Protein AF-A0A3D2CBX3-F1 (afdb_monomer_lite)

Secondary structure (DSSP, 8-state):
-----------S----------SSEEEEEEHHHHHHHHHHHHHTTTT-EEEETTTTT--HHHHTTTSTT--SEEEEEEESS--EEE---SSSSEEEEEEEEEEEEEESS--TT-EEEEEEEEEEEEEEEEE-TTSSEEEEEEEEEEEEEEEEESPTTSHHHHHHHHHHHHHHHHHHHHHHHHS--EEPPP-SSEEEEEEEEEEESGGG-EEEEEEEEEE-

pLDDT: mean 79.78, std 10.81, range [39.44, 91.69]

Foldseek 3Di:
DDDDPLPFDDPDDDDDWDDPPDDFDKDKDFQSNVRSVQVVCLSVVLFWDKDWCVNLVHDVVVCCVLVPPQPTKIKTKRQPDRWGWAQPPDDARIKIKRFFIWIFIFRPDPDPPRTQWIKTKIKIWGWHWDADQQQFWIQIDTDDMDMDIDTPPPPPPDPSVVSVVVVCVVCVVSVVVVVSVSPDTGTDDDDPQKGFHPWDWHQTDDRSRIIMTGGHIDGD

Structure (mmCIF, N/CA/C/O backbone):
data_AF-A0A3D2CBX3-F1
#
_entry.id   AF-A0A3D2CBX3-F1
#
loop_
_atom_site.group_PDB
_atom_site.id
_atom_site.type_symbol
_atom_site.label_atom_id
_atom_site.label_alt_id
_atom_site.label_comp_id
_atom_site.label_asym_id
_atom_site.label_entity_id
_atom_site.label_seq_id
_atom_site.pdbx_PDB_ins_code
_atom_site.Cartn_x
_atom_site.Cartn_y
_atom_site.Cartn_z
_atom_site.occupancy
_atom_site.B_iso_or_equiv
_atom_site.auth_seq_id
_atom_site.auth_comp_id
_atom_site.auth_asym_id
_atom_site.auth_atom_id
_atom_site.pdbx_PDB_model_num
ATOM 1 N N . VAL A 1 1 ? 0.674 -17.255 6.304 1.00 47.59 1 VAL A N 1
ATOM 2 C CA . VAL A 1 1 ? 0.710 -17.618 4.867 1.00 47.59 1 VAL A CA 1
ATOM 3 C C . VAL A 1 1 ? -0.723 -17.724 4.390 1.00 47.59 1 VAL A C 1
ATOM 5 O O . VAL A 1 1 ? -1.384 -18.716 4.692 1.00 47.59 1 VAL A O 1
ATOM 8 N N . LYS A 1 2 ? -1.222 -16.663 3.753 1.00 54.78 2 LYS A N 1
ATOM 9 C CA . LYS A 1 2 ? -2.567 -16.636 3.164 1.00 54.78 2 LYS A CA 1
ATOM 10 C C . LYS A 1 2 ? -2.551 -17.525 1.907 1.00 54.78 2 LYS A C 1
ATOM 12 O O . LYS A 1 2 ? -1.546 -17.562 1.200 1.00 54.78 2 LYS A O 1
ATOM 17 N N . ALA A 1 3 ? -3.587 -18.338 1.694 1.00 41.12 3 ALA A N 1
ATOM 18 C CA . ALA A 1 3 ? -3.633 -19.302 0.591 1.00 41.12 3 ALA A CA 1
ATOM 19 C C . ALA A 1 3 ? -4.408 -18.712 -0.595 1.00 41.12 3 ALA A C 1
ATOM 21 O O . ALA A 1 3 ? -5.607 -18.480 -0.473 1.00 41.12 3 ALA A O 1
ATOM 22 N N . ASP A 1 4 ? -3.733 -18.515 -1.729 1.00 51.31 4 ASP A N 1
ATOM 23 C CA . ASP A 1 4 ? -4.330 -18.063 -2.991 1.00 51.31 4 ASP A CA 1
ATOM 24 C C . ASP A 1 4 ? -3.819 -18.906 -4.178 1.00 51.31 4 ASP A C 1
ATOM 26 O O . ASP A 1 4 ? -2.745 -19.512 -4.114 1.00 51.31 4 ASP A O 1
ATOM 30 N N . ALA A 1 5 ? -4.606 -18.985 -5.255 1.00 45.81 5 ALA A N 1
ATOM 31 C CA . ALA A 1 5 ? -4.293 -19.776 -6.447 1.00 45.81 5 ALA A CA 1
ATOM 32 C C . ALA A 1 5 ? -3.192 -19.161 -7.339 1.00 45.81 5 ALA A C 1
ATOM 34 O O . ALA A 1 5 ? -2.771 -19.809 -8.300 1.00 45.81 5 ALA A O 1
ATOM 35 N N . GLY A 1 6 ? -2.713 -17.947 -7.035 1.00 39.44 6 GLY A N 1
ATOM 36 C CA . GLY A 1 6 ? -1.566 -17.323 -7.696 1.00 39.44 6 GLY A CA 1
ATOM 37 C C . GLY A 1 6 ? -1.857 -16.835 -9.114 1.00 39.44 6 GLY A C 1
ATOM 38 O O . GLY A 1 6 ? -0.939 -16.726 -9.923 1.00 39.44 6 GLY A O 1
ATOM 39 N N . LEU A 1 7 ? -3.127 -16.593 -9.450 1.00 46.38 7 LEU A N 1
ATOM 40 C CA . LEU A 1 7 ? -3.528 -16.270 -10.822 1.00 46.38 7 LEU A CA 1
ATOM 41 C C . LEU A 1 7 ? -3.373 -14.788 -11.187 1.00 46.38 7 LEU A C 1
ATOM 43 O O . LEU A 1 7 ? -3.459 -14.468 -12.369 1.00 46.38 7 LEU A O 1
ATOM 47 N N . GLY A 1 8 ? -3.078 -13.913 -10.220 1.00 50.72 8 GLY A N 1
ATOM 48 C CA . GLY A 1 8 ? -2.962 -12.471 -10.449 1.00 50.72 8 GLY A CA 1
ATOM 49 C C . GLY A 1 8 ? -4.276 -11.828 -10.920 1.00 50.72 8 GLY A C 1
ATOM 50 O O . GLY A 1 8 ? -5.218 -12.497 -11.346 1.00 50.72 8 GLY A O 1
ATOM 51 N N . SER A 1 9 ? -4.355 -10.503 -10.828 1.00 53.69 9 SER A N 1
ATOM 52 C CA . SER A 1 9 ? -5.446 -9.738 -11.436 1.00 53.69 9 SER A CA 1
ATOM 53 C C . SER A 1 9 ? -5.149 -9.572 -12.927 1.00 53.69 9 SER A C 1
ATOM 55 O O . SER A 1 9 ? -4.166 -8.927 -13.276 1.00 53.69 9 SER A O 1
ATOM 57 N N . LEU A 1 10 ? -5.954 -10.182 -13.805 1.00 55.28 10 LEU A N 1
ATOM 58 C CA . LEU A 1 10 ? -5.856 -9.957 -15.250 1.00 55.28 10 LEU A CA 1
ATOM 59 C C . LEU A 1 10 ? -6.490 -8.606 -15.582 1.00 55.28 10 LEU A C 1
ATOM 61 O O . LEU A 1 10 ? -7.714 -8.477 -15.529 1.00 55.28 10 LEU A O 1
ATOM 65 N N . TYR A 1 11 ? -5.676 -7.622 -15.964 1.00 53.88 11 TYR A N 1
ATOM 66 C CA . TYR A 1 11 ? -6.189 -6.282 -16.249 1.00 53.88 11 TYR A CA 1
ATOM 67 C C . TYR A 1 11 ? -7.015 -6.217 -17.555 1.00 53.88 11 TYR A C 1
ATOM 69 O O . TYR A 1 11 ? -8.068 -5.578 -17.554 1.00 53.88 11 TYR A O 1
ATOM 77 N N . ARG A 1 12 ? -6.625 -6.887 -18.667 1.00 60.00 12 ARG A N 1
ATOM 78 C CA . ARG A 1 12 ? -7.447 -6.967 -19.911 1.00 60.00 12 ARG A CA 1
ATOM 79 C C . ARG A 1 12 ? -6.842 -7.790 -21.070 1.00 60.00 12 ARG A C 1
ATOM 81 O O . ARG A 1 12 ? -5.785 -8.393 -20.945 1.00 60.00 12 ARG A O 1
ATOM 88 N N . ASP A 1 13 ? -7.512 -7.752 -22.232 1.00 52.94 13 ASP A N 1
ATOM 89 C CA . ASP A 1 13 ? -7.046 -8.239 -23.541 1.00 52.94 13 ASP A CA 1
ATOM 90 C C . ASP A 1 13 ? -5.692 -7.631 -23.968 1.00 52.94 13 ASP A C 1
ATOM 92 O O . ASP A 1 13 ? -5.550 -6.414 -24.116 1.00 52.94 13 ASP A O 1
ATOM 96 N N . TYR A 1 14 ? -4.711 -8.490 -24.261 1.00 53.22 14 TYR A N 1
ATOM 97 C CA . TYR A 1 14 ? -3.376 -8.090 -24.716 1.00 53.22 14 TYR A CA 1
ATOM 98 C C . TYR A 1 14 ? -3.384 -7.542 -26.155 1.00 53.22 14 TYR A C 1
ATOM 100 O O . TYR A 1 14 ? -3.850 -8.197 -27.091 1.00 53.22 14 TYR A O 1
ATOM 108 N N . THR A 1 15 ? -2.775 -6.370 -26.360 1.00 57.94 15 THR A N 1
ATOM 109 C CA . THR A 1 15 ? -2.473 -5.811 -27.692 1.00 57.94 15 THR A CA 1
ATOM 110 C C . THR A 1 15 ? -0.972 -5.535 -27.827 1.00 57.94 15 THR A C 1
ATOM 112 O O . THR A 1 15 ? -0.255 -5.468 -26.833 1.00 57.94 15 THR A O 1
ATOM 115 N N . VAL A 1 16 ? -0.454 -5.430 -29.058 1.00 64.75 16 VAL A N 1
ATOM 116 C CA . VAL A 1 16 ? 0.979 -5.156 -29.283 1.00 64.75 16 VAL A CA 1
ATOM 117 C C . VAL A 1 16 ? 1.291 -3.715 -28.877 1.00 64.75 16 VAL A C 1
ATOM 119 O O . VAL A 1 16 ? 0.766 -2.781 -29.487 1.00 64.75 16 VAL A O 1
ATOM 122 N N . ASN A 1 17 ? 2.179 -3.541 -27.897 1.00 63.44 17 ASN A N 1
ATOM 123 C CA . ASN A 1 17 ? 2.624 -2.221 -27.456 1.00 63.44 17 ASN A CA 1
ATOM 124 C C . ASN A 1 17 ? 3.345 -1.463 -28.571 1.00 63.44 17 ASN A C 1
ATOM 126 O O . ASN A 1 17 ? 4.176 -2.015 -29.299 1.00 63.44 17 ASN A O 1
ATOM 130 N N . ARG A 1 18 ? 3.049 -0.165 -28.670 1.00 67.25 18 ARG A N 1
ATOM 131 C CA . ARG A 1 18 ? 3.831 0.769 -29.477 1.00 67.25 18 ARG A CA 1
ATOM 132 C C . ARG A 1 18 ? 4.845 1.446 -28.575 1.00 67.25 18 ARG A C 1
ATOM 134 O O . ARG A 1 18 ? 4.468 2.201 -27.691 1.00 67.25 18 ARG A O 1
ATOM 141 N N . TRP A 1 19 ? 6.112 1.163 -28.828 1.00 72.50 19 TRP A N 1
ATOM 142 C CA . TRP A 1 19 ? 7.212 1.814 -28.138 1.00 72.50 19 TRP A CA 1
ATOM 143 C C . TRP A 1 19 ? 7.372 3.253 -28.636 1.00 72.50 19 TRP A C 1
ATOM 145 O O . TRP A 1 19 ? 7.231 3.486 -29.847 1.00 72.50 19 TRP A O 1
ATOM 155 N N . PRO A 1 20 ? 7.680 4.207 -27.746 1.00 65.56 20 PRO A N 1
ATOM 156 C CA . PRO A 1 20 ? 8.060 5.545 -28.160 1.00 65.56 20 PRO A CA 1
ATOM 157 C C . PRO A 1 20 ? 9.285 5.472 -29.076 1.00 65.56 20 PRO A C 1
ATOM 159 O O . PRO A 1 20 ? 10.190 4.662 -28.885 1.00 65.56 20 PRO A O 1
ATOM 162 N N . SER A 1 21 ? 9.329 6.318 -30.106 1.00 58.97 21 SER A N 1
ATOM 163 C CA . SER A 1 21 ? 10.461 6.378 -31.041 1.00 58.97 21 SER A CA 1
ATOM 164 C C . SER A 1 21 ? 11.619 7.220 -30.488 1.00 58.97 21 SER A C 1
ATOM 166 O O . SER A 1 21 ? 12.184 8.048 -31.206 1.00 58.97 21 SER A O 1
ATOM 168 N N . THR A 1 22 ? 11.921 7.082 -29.200 1.00 63.16 22 THR A N 1
ATOM 169 C CA . THR A 1 22 ? 13.034 7.761 -28.533 1.00 63.16 22 THR A CA 1
ATOM 170 C C . THR A 1 22 ? 14.311 6.932 -28.666 1.00 63.16 22 THR A C 1
ATOM 172 O O . THR A 1 22 ? 14.277 5.705 -28.759 1.00 63.16 22 THR A O 1
ATOM 175 N N . ALA A 1 23 ? 15.457 7.613 -28.749 1.00 65.94 23 ALA A N 1
ATOM 176 C CA . ALA A 1 23 ? 16.757 6.950 -28.721 1.00 65.94 23 ALA A CA 1
ATOM 177 C C . ALA A 1 23 ? 17.003 6.339 -27.330 1.00 65.94 23 ALA A C 1
ATOM 179 O O . ALA A 1 23 ? 16.519 6.881 -26.341 1.00 65.94 23 ALA A O 1
ATOM 180 N N . GLY A 1 24 ? 17.744 5.232 -27.274 1.00 76.25 24 GLY A N 1
ATOM 181 C CA . GLY A 1 24 ? 18.067 4.537 -26.026 1.00 76.25 24 GLY A CA 1
ATOM 182 C C . GLY A 1 24 ? 17.504 3.117 -25.963 1.00 76.25 24 GLY A C 1
ATOM 183 O O . GLY A 1 24 ? 17.027 2.565 -26.958 1.00 76.25 24 GLY A O 1
ATOM 184 N N . THR A 1 25 ? 17.616 2.507 -24.785 1.00 83.25 25 THR A N 1
ATOM 185 C CA . THR A 1 25 ? 17.068 1.185 -24.462 1.00 83.25 25 THR A CA 1
ATOM 186 C C . THR A 1 25 ? 15.805 1.349 -23.641 1.00 83.25 25 THR A C 1
ATOM 188 O O . THR A 1 25 ? 15.758 2.178 -22.740 1.00 83.25 25 THR A O 1
ATOM 191 N N . HIS A 1 26 ? 14.803 0.530 -23.948 1.00 82.44 26 HIS A N 1
ATOM 192 C CA . HIS A 1 26 ? 13.521 0.520 -23.257 1.00 82.44 26 HIS A CA 1
ATOM 193 C C . HIS A 1 26 ? 13.234 -0.874 -22.720 1.00 82.44 26 HIS A C 1
ATOM 195 O O . HIS A 1 26 ? 13.397 -1.869 -23.432 1.00 82.44 26 HIS A O 1
ATOM 201 N N . LEU A 1 27 ? 12.792 -0.934 -21.471 1.00 82.69 27 LEU A N 1
ATOM 202 C CA . LEU A 1 27 ? 12.282 -2.130 -20.819 1.00 82.69 27 LEU A CA 1
ATOM 203 C C . LEU A 1 27 ? 10.825 -1.881 -20.441 1.00 82.69 27 LEU A C 1
ATOM 205 O O . LEU A 1 27 ? 10.512 -0.877 -19.823 1.00 82.69 27 LEU A O 1
ATOM 209 N N . GLY A 1 28 ? 9.936 -2.799 -20.805 1.00 84.25 28 GLY A N 1
ATOM 210 C CA . GLY A 1 28 ? 8.517 -2.705 -20.472 1.00 84.25 28 GLY A CA 1
ATOM 211 C C . GLY A 1 28 ? 8.156 -3.747 -19.438 1.00 84.25 28 GLY A C 1
ATOM 212 O O . GLY A 1 28 ? 8.429 -4.934 -19.632 1.00 84.25 28 GLY A O 1
ATOM 213 N N . MET A 1 29 ? 7.513 -3.302 -18.371 1.00 84.25 29 MET A N 1
ATOM 214 C CA . MET A 1 29 ? 6.985 -4.130 -17.305 1.00 84.25 29 MET A CA 1
ATOM 215 C C . MET A 1 29 ? 5.463 -4.091 -17.360 1.00 84.25 29 MET A C 1
ATOM 217 O O . MET A 1 29 ? 4.852 -3.032 -17.260 1.00 84.25 29 MET A O 1
ATOM 221 N N . ASN A 1 30 ? 4.841 -5.248 -17.564 1.00 84.38 30 ASN A N 1
ATOM 222 C CA . ASN A 1 30 ? 3.386 -5.338 -17.541 1.00 84.38 30 ASN A CA 1
ATOM 223 C C . ASN A 1 30 ? 2.872 -5.170 -16.103 1.00 84.38 30 ASN A C 1
ATOM 225 O O . ASN A 1 30 ? 3.486 -5.709 -15.182 1.00 84.38 30 ASN A O 1
ATOM 229 N N . LEU A 1 31 ? 1.748 -4.476 -15.910 1.00 85.75 31 LEU A N 1
ATOM 230 C CA . LEU A 1 31 ? 1.136 -4.327 -14.584 1.00 85.75 31 LEU A CA 1
ATOM 231 C C . LEU A 1 31 ? 0.773 -5.665 -13.932 1.00 85.75 31 LEU A C 1
ATOM 233 O O . LEU A 1 31 ? 0.846 -5.780 -12.714 1.00 85.75 31 LEU A O 1
ATOM 237 N N . ASP A 1 32 ? 0.496 -6.711 -14.712 1.00 84.44 32 ASP A N 1
ATOM 238 C CA . ASP A 1 32 ? 0.293 -8.068 -14.198 1.00 84.44 32 ASP A CA 1
ATOM 239 C C . ASP A 1 32 ? 1.507 -8.556 -13.387 1.00 84.44 32 ASP A C 1
ATOM 241 O O . ASP A 1 32 ? 1.347 -9.273 -12.402 1.00 84.44 32 ASP A O 1
ATOM 245 N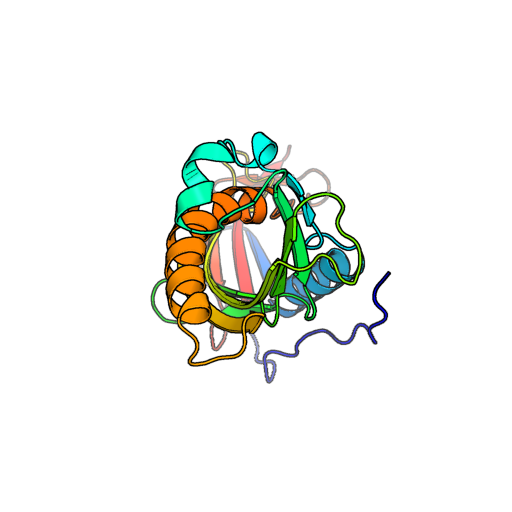 N . PHE A 1 33 ? 2.727 -8.156 -13.768 1.00 83.69 33 PHE A N 1
ATOM 246 C CA . PHE A 1 33 ? 3.934 -8.482 -13.007 1.00 83.69 33 PHE A CA 1
ATOM 247 C C . PHE A 1 33 ? 3.957 -7.755 -11.658 1.00 83.69 33 PHE A C 1
ATOM 249 O O . PHE A 1 33 ? 4.236 -8.385 -10.638 1.00 83.69 33 PHE A O 1
ATOM 256 N N . LEU A 1 34 ? 3.619 -6.460 -11.634 1.00 83.81 34 LEU A N 1
ATOM 257 C CA . LEU A 1 34 ? 3.504 -5.695 -10.387 1.00 83.81 34 LEU A CA 1
ATOM 258 C C . LEU A 1 34 ? 2.418 -6.288 -9.480 1.00 83.81 34 LEU A C 1
ATOM 260 O O . LEU A 1 34 ? 2.657 -6.509 -8.298 1.00 83.81 34 LEU A O 1
ATOM 264 N N . ASN A 1 35 ? 1.272 -6.662 -10.046 1.00 87.69 35 ASN A N 1
ATOM 265 C CA . ASN A 1 35 ? 0.175 -7.293 -9.313 1.00 87.69 35 ASN A CA 1
ATOM 266 C C . ASN A 1 35 ? 0.538 -8.683 -8.777 1.00 87.69 35 ASN A C 1
ATOM 268 O O . ASN A 1 35 ? 0.130 -9.047 -7.678 1.00 87.69 35 ASN A O 1
ATOM 272 N N . GLN A 1 36 ? 1.339 -9.467 -9.503 1.00 87.06 36 GLN A N 1
ATOM 273 C CA . GLN A 1 36 ? 1.868 -10.737 -8.992 1.00 87.06 36 GLN A CA 1
ATOM 274 C C . GLN A 1 36 ? 2.867 -10.530 -7.851 1.00 87.06 36 GLN A C 1
ATOM 276 O O . GLN A 1 36 ? 2.860 -11.298 -6.888 1.00 87.06 36 GLN A O 1
ATOM 281 N N . PHE A 1 37 ? 3.713 -9.501 -7.942 1.00 84.94 37 PHE A N 1
ATOM 282 C CA . PHE A 1 37 ? 4.614 -9.127 -6.856 1.00 84.94 37 PHE A CA 1
ATOM 283 C C . PHE A 1 37 ? 3.825 -8.728 -5.603 1.00 84.94 37 PHE A C 1
ATOM 285 O O . PHE A 1 37 ? 4.061 -9.292 -4.537 1.00 84.94 37 PHE A O 1
ATOM 292 N N . LEU A 1 38 ? 2.838 -7.843 -5.751 1.00 86.12 38 LEU A N 1
ATOM 293 C CA . LEU A 1 38 ? 1.961 -7.395 -4.669 1.00 86.12 38 LEU A CA 1
ATOM 294 C C . LEU A 1 38 ? 1.150 -8.535 -4.042 1.00 86.12 38 LEU A C 1
ATOM 296 O O . LEU A 1 38 ? 1.031 -8.618 -2.823 1.00 86.12 38 LEU A O 1
ATOM 300 N N . LEU A 1 39 ? 0.654 -9.470 -4.853 1.00 88.31 39 LEU A N 1
ATOM 301 C CA . LEU A 1 39 ? -0.001 -10.682 -4.363 1.00 88.31 39 LEU A CA 1
ATOM 302 C C . LEU A 1 39 ? 0.950 -11.534 -3.509 1.00 88.31 39 LEU A C 1
ATOM 304 O O . LEU A 1 39 ? 0.561 -12.049 -2.459 1.00 88.31 39 LEU A O 1
ATOM 308 N N . ALA A 1 40 ? 2.203 -11.694 -3.942 1.00 86.81 40 ALA A N 1
ATOM 309 C CA . ALA A 1 40 ? 3.193 -12.478 -3.213 1.00 86.81 40 ALA A CA 1
ATOM 310 C C . ALA A 1 40 ? 3.598 -11.813 -1.887 1.00 86.81 40 ALA A C 1
ATOM 312 O O . ALA A 1 40 ? 3.708 -12.502 -0.870 1.00 86.81 40 ALA A O 1
ATOM 313 N N . THR A 1 41 ? 3.791 -10.492 -1.878 1.00 84.62 41 THR A N 1
ATOM 314 C CA . THR A 1 41 ? 4.130 -9.742 -0.660 1.00 84.62 41 THR A CA 1
ATOM 315 C C . THR A 1 41 ? 2.955 -9.683 0.312 1.00 84.62 41 THR A C 1
ATOM 317 O O . THR A 1 41 ? 3.140 -9.909 1.508 1.00 84.62 41 THR A O 1
ATOM 320 N N . TRP A 1 42 ? 1.731 -9.508 -0.187 1.00 87.94 42 TRP A N 1
ATOM 321 C CA . TRP A 1 42 ? 0.512 -9.643 0.609 1.00 87.94 42 TRP A CA 1
ATOM 322 C C . TRP A 1 42 ? 0.395 -11.032 1.248 1.00 87.94 42 TRP A C 1
ATOM 324 O O . TRP A 1 42 ? 0.158 -11.146 2.450 1.00 87.94 42 TRP A O 1
ATOM 334 N N . GLY A 1 43 ? 0.638 -12.104 0.487 1.00 86.19 43 GLY A N 1
ATOM 335 C CA . GLY A 1 43 ? 0.603 -13.476 1.009 1.00 86.19 43 GLY A CA 1
ATOM 336 C C . GLY A 1 43 ? 1.656 -13.752 2.094 1.00 86.19 43 GLY A C 1
ATOM 337 O O . GLY A 1 43 ? 1.468 -14.645 2.936 1.00 86.19 43 GLY A O 1
ATOM 338 N N . ALA A 1 44 ? 2.741 -12.970 2.090 1.00 86.31 44 ALA A N 1
ATOM 339 C CA . ALA A 1 44 ? 3.784 -12.958 3.111 1.00 86.31 44 ALA A CA 1
ATOM 340 C C . ALA A 1 44 ? 3.437 -12.101 4.345 1.00 86.31 44 ALA A C 1
ATOM 342 O O . ALA A 1 44 ? 4.160 -12.187 5.335 1.00 86.31 44 ALA A O 1
ATOM 343 N N . GLY A 1 45 ? 2.332 -11.349 4.316 1.00 85.62 45 GLY A N 1
ATOM 344 C CA . GLY A 1 45 ? 1.875 -10.496 5.414 1.00 85.62 45 GLY A CA 1
ATOM 345 C C . GLY A 1 45 ? 2.482 -9.093 5.408 1.00 85.62 45 GLY A C 1
ATOM 346 O O . GLY A 1 45 ? 2.571 -8.490 6.466 1.00 85.62 45 GLY A O 1
ATOM 347 N N . LEU A 1 46 ? 2.918 -8.568 4.251 1.00 83.31 46 LEU A N 1
ATOM 348 C CA . LEU A 1 46 ? 3.539 -7.233 4.168 1.00 83.31 46 LEU A CA 1
ATOM 349 C C . LEU A 1 46 ? 2.654 -6.117 4.752 1.00 83.31 46 LEU A C 1
ATOM 351 O O . LEU A 1 46 ? 3.172 -5.169 5.326 1.00 83.31 46 LEU A O 1
ATOM 355 N N . LEU A 1 47 ? 1.337 -6.240 4.590 1.00 83.19 47 LEU A N 1
ATOM 356 C CA . LEU A 1 47 ? 0.352 -5.255 5.044 1.00 83.19 47 LEU A CA 1
ATOM 357 C C . LEU A 1 47 ? -0.290 -5.616 6.391 1.00 83.19 47 LEU A C 1
ATOM 359 O O . LEU A 1 47 ? -1.210 -4.929 6.823 1.00 83.19 47 LEU A O 1
ATOM 363 N N . ASP A 1 48 ? 0.155 -6.701 7.026 1.00 88.81 48 ASP A N 1
ATOM 364 C CA . ASP A 1 48 ? -0.364 -7.115 8.323 1.00 88.81 48 ASP A CA 1
ATOM 365 C C . ASP A 1 48 ? 0.543 -6.510 9.408 1.00 88.81 48 ASP A C 1
ATOM 367 O O . ASP A 1 48 ? 1.676 -6.958 9.600 1.00 88.81 48 ASP A O 1
ATOM 371 N N . MET A 1 49 ? 0.069 -5.463 10.087 1.00 88.00 49 MET A N 1
ATOM 372 C CA . MET A 1 49 ? 0.854 -4.718 11.082 1.00 88.00 49 MET A CA 1
ATOM 373 C C . MET A 1 49 ? 0.141 -4.663 12.430 1.00 88.00 49 MET A C 1
ATOM 375 O O . MET A 1 49 ? -1.082 -4.556 12.493 1.00 88.00 49 MET A O 1
ATOM 379 N N . GLU A 1 50 ? 0.928 -4.669 13.502 1.00 90.12 50 GLU A N 1
ATOM 380 C CA . GLU A 1 50 ? 0.494 -4.402 14.873 1.00 90.12 50 GLU A CA 1
ATOM 381 C C . GLU A 1 50 ? 1.318 -3.227 15.407 1.00 90.12 50 GLU A C 1
ATOM 383 O O . GLU A 1 50 ? 2.548 -3.232 15.312 1.00 90.12 50 GLU A O 1
ATOM 388 N N . MET A 1 51 ? 0.637 -2.199 15.903 1.00 89.81 51 MET A N 1
ATOM 389 C CA . MET A 1 51 ? 1.225 -0.938 16.349 1.00 89.81 51 MET A CA 1
ATOM 390 C C . MET A 1 51 ? 0.605 -0.525 17.680 1.00 89.81 51 MET A C 1
ATOM 392 O O . MET A 1 51 ? -0.601 -0.648 17.877 1.00 89.81 51 MET A O 1
ATOM 396 N N . ASP A 1 52 ? 1.420 0.007 18.581 1.00 88.25 52 ASP A N 1
ATOM 397 C CA . ASP A 1 52 ? 0.956 0.644 19.809 1.00 88.25 52 ASP A CA 1
ATOM 398 C C . ASP A 1 52 ? 0.855 2.172 19.638 1.00 88.25 52 ASP A C 1
ATOM 400 O O . ASP A 1 52 ? 1.228 2.741 18.606 1.00 88.25 52 ASP A O 1
ATOM 404 N N . ALA A 1 53 ? 0.317 2.856 20.652 1.00 83.88 53 ALA A N 1
ATOM 405 C CA . ALA A 1 53 ? 0.237 4.321 20.666 1.00 83.88 53 ALA A CA 1
ATOM 406 C C . ALA A 1 53 ? 1.609 4.988 20.470 1.00 83.88 53 ALA A C 1
ATOM 408 O O . ALA A 1 53 ? 1.722 5.984 19.752 1.00 83.88 53 ALA A O 1
ATOM 409 N N . ASP A 1 54 ? 2.647 4.418 21.086 1.00 84.19 54 ASP A N 1
ATOM 410 C CA . ASP A 1 54 ? 4.003 4.959 21.074 1.00 84.19 54 ASP A CA 1
ATOM 411 C C . ASP A 1 54 ? 4.607 4.921 19.661 1.00 84.19 54 ASP A C 1
ATOM 413 O O . ASP A 1 54 ? 5.241 5.891 19.238 1.00 84.19 54 ASP A O 1
ATOM 417 N N . ALA A 1 55 ? 4.366 3.848 18.899 1.00 83.00 55 ALA A N 1
ATOM 418 C CA . ALA A 1 55 ? 4.795 3.710 17.508 1.00 83.00 55 ALA A CA 1
ATOM 419 C C . ALA A 1 55 ? 4.183 4.780 16.588 1.00 83.00 55 ALA A C 1
ATOM 421 O O . ALA A 1 55 ? 4.820 5.189 15.617 1.00 83.00 55 ALA A O 1
ATOM 422 N N . LEU A 1 56 ? 2.983 5.265 16.917 1.00 78.75 56 LEU A N 1
ATOM 423 C CA . LEU A 1 56 ? 2.305 6.351 16.202 1.00 78.75 56 LEU A CA 1
ATOM 424 C C . LEU A 1 56 ? 2.589 7.742 16.791 1.00 78.75 56 LEU A C 1
ATOM 426 O O . LEU A 1 56 ? 2.102 8.743 16.265 1.00 78.75 56 LEU A O 1
ATOM 430 N N . GLY A 1 57 ? 3.371 7.824 17.872 1.00 82.88 57 GLY A N 1
ATOM 431 C CA . GLY A 1 57 ? 3.658 9.076 18.573 1.00 82.88 57 GLY A CA 1
ATOM 432 C C . GLY A 1 57 ? 2.429 9.701 19.239 1.00 82.88 57 GLY A C 1
ATOM 433 O O . GLY A 1 57 ? 2.374 10.923 19.386 1.00 82.88 57 GLY A O 1
ATOM 434 N N . LEU A 1 58 ? 1.442 8.882 19.607 1.00 83.25 58 LEU A N 1
ATOM 435 C CA . LEU A 1 58 ? 0.188 9.305 20.222 1.00 83.25 58 LEU A CA 1
ATOM 436 C C . LEU A 1 58 ? 0.253 9.175 21.744 1.00 83.25 58 LEU A C 1
ATOM 438 O O . LEU A 1 58 ? 0.681 8.152 22.271 1.00 83.25 58 LEU A O 1
ATOM 442 N N . ASP A 1 59 ? -0.241 10.186 22.459 1.00 84.12 59 ASP A N 1
ATOM 443 C CA . ASP A 1 59 ? -0.499 10.066 23.893 1.00 84.12 59 ASP A CA 1
ATOM 444 C C . ASP A 1 59 ? -1.923 9.534 24.102 1.00 84.12 59 ASP A C 1
ATOM 446 O O . ASP A 1 59 ? -2.908 10.136 23.669 1.00 84.12 59 ASP A O 1
ATOM 450 N N . VAL A 1 60 ? -2.046 8.396 24.786 1.00 81.56 60 VAL A N 1
ATOM 451 C CA . VAL A 1 60 ? -3.337 7.755 25.090 1.00 81.56 60 VAL A CA 1
ATOM 452 C C . VAL A 1 60 ? -4.273 8.703 25.851 1.00 81.56 60 VAL A C 1
ATOM 454 O O . VAL A 1 60 ? -5.492 8.630 25.696 1.00 81.56 60 VAL A O 1
ATOM 45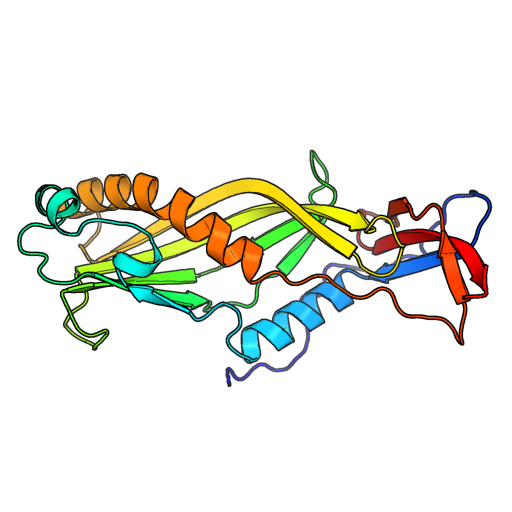7 N N . SER A 1 61 ? -3.725 9.634 26.637 1.00 82.38 61 SER A N 1
ATOM 458 C CA . SER A 1 61 ? -4.524 10.615 27.373 1.00 82.38 61 SER A CA 1
ATOM 459 C C . SER A 1 61 ? -5.214 11.648 26.477 1.00 82.38 61 SER A C 1
ATOM 461 O O . SER A 1 61 ? -6.287 12.132 26.840 1.00 82.38 61 SER A O 1
ATOM 463 N N . ASP A 1 62 ? -4.671 11.924 25.287 1.00 80.06 62 ASP A N 1
ATOM 464 C CA . ASP A 1 62 ? -5.313 12.793 24.294 1.00 80.06 62 ASP A CA 1
ATOM 465 C C . ASP A 1 62 ? -6.526 12.104 23.643 1.00 80.06 62 ASP A C 1
ATOM 467 O O . ASP A 1 62 ? -7.443 12.768 23.152 1.00 80.06 62 ASP A O 1
ATOM 471 N N . LEU A 1 63 ? -6.567 10.768 23.686 1.00 77.88 63 LEU A N 1
ATOM 472 C CA . LEU A 1 63 ? -7.624 9.950 23.098 1.00 77.88 63 LEU A CA 1
ATOM 473 C C . LEU A 1 63 ? -8.761 9.618 24.072 1.00 77.88 63 LEU A C 1
ATOM 475 O O . LEU A 1 63 ? -9.818 9.202 23.610 1.00 77.88 63 LEU A O 1
ATOM 479 N N . ASP A 1 64 ? -8.614 9.852 25.381 1.00 78.31 64 ASP A N 1
ATOM 480 C CA . ASP A 1 64 ? -9.647 9.538 26.394 1.00 78.31 64 ASP A CA 1
ATOM 481 C C . ASP A 1 64 ? -10.972 10.286 26.149 1.00 78.31 64 ASP A C 1
ATOM 483 O O . ASP A 1 64 ? -12.049 9.814 26.510 1.00 78.31 64 ASP A O 1
ATOM 487 N N . PHE A 1 65 ? -10.923 11.441 25.475 1.00 76.19 65 PHE A N 1
ATOM 488 C CA . PHE A 1 65 ? -12.133 12.156 25.061 1.00 76.19 65 PHE A CA 1
ATOM 489 C C . PHE A 1 65 ? -12.934 11.404 23.984 1.00 76.19 65 PHE A C 1
ATOM 491 O O . PHE A 1 65 ? -14.163 11.448 24.009 1.00 76.19 65 PHE A O 1
ATOM 498 N N . LEU A 1 66 ? -12.250 10.736 23.049 1.00 74.19 66 LEU A N 1
ATOM 499 C CA . LEU A 1 66 ? -12.862 9.991 21.941 1.00 74.19 66 LEU A CA 1
ATOM 500 C C . LEU A 1 66 ? -13.143 8.530 22.326 1.00 74.19 66 LEU A C 1
ATOM 502 O O . LEU A 1 66 ? -14.150 7.958 21.921 1.00 74.19 66 LEU A O 1
ATOM 506 N N . LEU A 1 67 ? -12.266 7.940 23.140 1.00 79.12 67 LEU A N 1
ATOM 507 C CA . LEU A 1 67 ? -12.312 6.557 23.605 1.00 79.12 67 LEU A CA 1
ATOM 508 C C . LEU A 1 67 ? -12.261 6.525 25.140 1.00 79.12 67 LEU A C 1
ATOM 510 O O . LEU A 1 67 ? -11.214 6.239 25.725 1.00 79.12 67 LEU A O 1
ATOM 514 N N . PRO A 1 68 ? -13.384 6.813 25.823 1.00 76.12 68 PRO A N 1
ATOM 515 C CA . PRO A 1 68 ? -13.398 6.904 27.275 1.00 76.12 68 PRO A CA 1
ATOM 516 C C . PRO A 1 68 ? -13.041 5.566 27.926 1.00 76.12 68 PRO A C 1
ATOM 518 O O . PRO A 1 68 ? -13.667 4.536 27.660 1.00 76.12 68 PRO A O 1
ATOM 521 N N . GLY A 1 69 ? -12.066 5.599 28.836 1.00 77.25 69 GLY A N 1
ATOM 522 C CA . GLY A 1 69 ? -11.584 4.402 29.533 1.00 77.25 69 GLY A CA 1
ATOM 523 C C . GLY A 1 69 ? -10.522 3.610 28.767 1.00 77.25 69 GLY A C 1
ATOM 524 O O . GLY A 1 69 ? -10.214 2.481 29.161 1.00 77.25 69 GLY A O 1
ATOM 525 N N . LEU A 1 70 ? -9.955 4.187 27.705 1.00 82.19 70 LEU A N 1
ATOM 526 C CA . LEU A 1 70 ? -8.761 3.674 27.044 1.00 82.19 70 LEU A CA 1
ATOM 527 C C . LEU A 1 70 ? -7.573 3.750 28.012 1.00 82.19 70 LEU A C 1
ATOM 529 O O . LEU A 1 70 ? -7.197 4.817 28.491 1.00 82.19 70 LEU A O 1
ATOM 533 N N . THR A 1 71 ? -7.004 2.593 28.339 1.00 84.25 71 THR A N 1
ATOM 534 C CA . THR A 1 71 ? -5.829 2.495 29.220 1.00 84.25 71 THR A CA 1
ATOM 535 C C . THR A 1 71 ? -4.551 2.227 28.444 1.00 84.25 71 THR A C 1
ATOM 537 O O . THR A 1 71 ? -3.482 2.675 28.846 1.00 84.25 71 THR A O 1
ATOM 540 N N . GLU A 1 72 ? -4.679 1.523 27.327 1.00 86.94 72 GLU A N 1
ATOM 541 C CA . GLU A 1 72 ? -3.602 1.141 26.429 1.00 86.94 72 GLU A CA 1
ATOM 542 C C . GLU A 1 72 ? -4.214 1.012 25.035 1.00 86.94 72 GLU A C 1
ATOM 544 O O . GLU A 1 72 ? -5.299 0.451 24.904 1.00 86.94 72 GLU A O 1
ATOM 549 N N . LEU A 1 73 ? -3.554 1.550 24.011 1.00 86.06 73 LEU A N 1
ATOM 550 C CA . LEU A 1 73 ? -4.026 1.476 22.631 1.00 86.06 73 LEU A CA 1
ATOM 551 C C . LEU A 1 73 ? -3.128 0.536 21.842 1.00 86.06 73 LEU A C 1
ATOM 553 O O . LEU A 1 73 ? -1.928 0.784 21.719 1.00 86.06 73 LEU A O 1
ATOM 557 N N . ASN A 1 74 ? -3.742 -0.492 21.272 1.00 89.81 74 ASN A N 1
ATOM 558 C CA . ASN A 1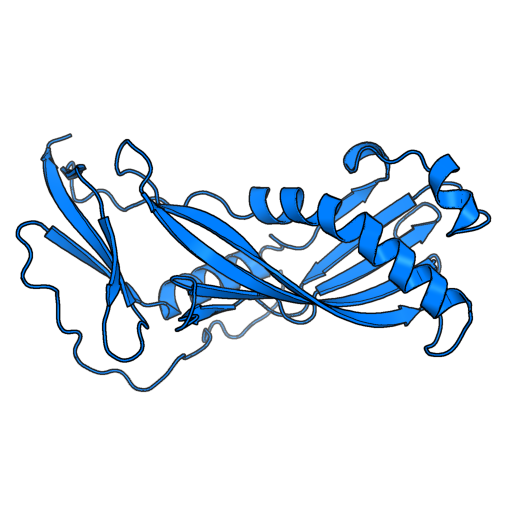 74 ? -3.117 -1.358 20.287 1.00 89.81 74 ASN A CA 1
ATOM 559 C C . ASN A 1 74 ? -3.972 -1.338 19.017 1.00 89.81 74 ASN A C 1
ATOM 561 O O . ASN A 1 74 ? -5.201 -1.413 19.080 1.00 89.81 74 ASN A O 1
ATOM 565 N N . ILE A 1 75 ? -3.321 -1.171 17.875 1.00 89.56 75 ILE A N 1
ATOM 566 C CA . ILE A 1 75 ? -3.930 -1.067 16.560 1.00 89.56 75 ILE A CA 1
ATOM 567 C C . ILE A 1 75 ? -3.373 -2.190 15.706 1.00 89.56 75 ILE A C 1
ATOM 569 O O . ILE A 1 75 ? -2.168 -2.265 15.465 1.00 89.56 75 ILE A O 1
ATOM 573 N N . THR A 1 76 ? -4.263 -3.024 15.186 1.00 90.88 76 THR A N 1
ATOM 574 C CA . THR A 1 76 ? -3.912 -4.013 14.176 1.00 90.88 76 THR A CA 1
ATOM 575 C C . THR A 1 76 ? -4.494 -3.624 12.829 1.00 90.88 76 THR A C 1
ATOM 577 O O . THR A 1 76 ? -5.586 -3.060 12.723 1.00 90.88 76 THR A O 1
ATOM 580 N N . THR A 1 77 ? -3.737 -3.935 11.786 1.00 89.38 77 THR A N 1
ATOM 581 C CA . THR A 1 77 ? -4.159 -3.841 10.392 1.00 89.38 77 THR A CA 1
ATOM 582 C C . THR A 1 77 ? -3.984 -5.209 9.755 1.00 89.38 77 THR A C 1
ATOM 584 O O . THR A 1 77 ? -2.952 -5.851 9.941 1.00 89.38 77 THR A O 1
ATOM 587 N N . GLU A 1 78 ? -4.994 -5.675 9.030 1.00 90.62 78 GLU A N 1
ATOM 588 C CA . GLU A 1 78 ? -4.939 -6.927 8.281 1.00 90.62 78 GLU A CA 1
ATOM 589 C C . GLU A 1 78 ? -5.524 -6.714 6.887 1.00 90.62 78 GLU A C 1
ATOM 591 O O . GLU A 1 78 ? -6.700 -6.386 6.733 1.00 90.62 78 GLU A O 1
ATOM 596 N N . ALA A 1 79 ? -4.723 -6.931 5.846 1.00 89.56 79 ALA A N 1
ATOM 597 C CA . ALA A 1 79 ? -5.217 -6.823 4.475 1.00 89.56 79 ALA A CA 1
ATOM 598 C C . ALA A 1 79 ? -5.958 -8.107 4.083 1.00 89.56 79 ALA A C 1
ATOM 600 O O . ALA A 1 79 ? -5.333 -9.163 3.931 1.00 89.56 79 ALA A O 1
ATOM 601 N N . LEU A 1 80 ? -7.277 -8.053 3.893 1.00 90.00 80 LEU A N 1
ATOM 602 C CA . LEU A 1 80 ? -8.052 -9.242 3.523 1.00 90.00 80 LEU A CA 1
ATOM 603 C C . LEU A 1 80 ? -7.939 -9.584 2.039 1.00 90.00 80 LEU A C 1
ATOM 605 O O . LEU A 1 80 ? -8.063 -10.754 1.670 1.00 90.00 80 LEU A O 1
ATOM 609 N N . LEU A 1 81 ? -7.650 -8.585 1.207 1.00 89.69 81 LEU A N 1
ATOM 610 C CA . LEU A 1 81 ? -7.414 -8.746 -0.218 1.00 89.69 81 LEU A CA 1
ATOM 611 C C . LEU A 1 81 ? -6.007 -8.264 -0.593 1.00 89.69 81 LEU A C 1
ATOM 613 O O . LEU A 1 81 ? -5.462 -7.366 0.053 1.00 89.69 81 LEU A O 1
ATOM 617 N N . PRO A 1 82 ? -5.393 -8.867 -1.627 1.00 88.81 82 PRO A N 1
ATOM 618 C CA . PRO A 1 82 ? -4.141 -8.364 -2.163 1.00 88.81 82 PRO A CA 1
ATOM 619 C C . PRO A 1 82 ? -4.354 -6.975 -2.777 1.00 88.81 82 PRO A C 1
ATOM 621 O O . PRO A 1 82 ? -5.355 -6.772 -3.470 1.00 88.81 82 PRO A O 1
ATOM 624 N N . PRO A 1 83 ? -3.415 -6.037 -2.575 1.00 89.19 83 PRO A N 1
ATOM 625 C CA . PRO A 1 83 ? -3.472 -4.756 -3.250 1.00 89.19 83 PRO A CA 1
ATOM 626 C C . PRO A 1 83 ? -3.227 -4.947 -4.750 1.00 89.19 83 PRO A C 1
ATOM 628 O O . PRO A 1 83 ? -2.492 -5.848 -5.172 1.00 89.19 83 PRO A O 1
ATOM 631 N N . VAL A 1 84 ? -3.853 -4.097 -5.555 1.00 90.25 84 VAL A N 1
ATOM 632 C CA . VAL A 1 84 ? -3.799 -4.163 -7.016 1.00 90.25 84 VAL A CA 1
ATOM 633 C C . VAL A 1 84 ? -3.459 -2.791 -7.562 1.00 90.25 84 VAL A C 1
ATOM 635 O O . VAL A 1 84 ? -3.997 -1.785 -7.129 1.00 90.25 84 VAL A O 1
ATOM 638 N N . VAL A 1 85 ? -2.578 -2.768 -8.545 1.00 89.75 85 VAL A N 1
ATOM 639 C CA . VAL A 1 85 ? -2.208 -1.587 -9.304 1.00 89.75 85 VAL A CA 1
ATOM 640 C C . VAL A 1 85 ? -2.891 -1.640 -10.659 1.00 89.75 85 VAL A C 1
ATOM 642 O O . VAL A 1 85 ? -2.817 -2.644 -11.383 1.00 89.75 85 VAL A O 1
ATOM 645 N N . VAL A 1 86 ? -3.537 -0.536 -11.005 1.00 90.06 86 VAL A N 1
ATOM 646 C CA . VAL A 1 86 ? -4.158 -0.298 -12.307 1.00 90.06 86 VAL A CA 1
ATOM 647 C C . VAL A 1 86 ? -3.646 1.026 -12.878 1.00 90.06 86 VAL A C 1
ATOM 649 O O . VAL A 1 86 ? -3.076 1.828 -12.146 1.00 90.06 86 VAL A O 1
ATOM 652 N N . PRO A 1 87 ? -3.788 1.281 -14.183 1.00 88.44 87 PRO A N 1
ATOM 653 C CA . PRO A 1 87 ? -3.588 2.616 -14.726 1.00 88.44 87 PRO A CA 1
ATOM 654 C C . PRO A 1 87 ? -4.655 3.556 -14.168 1.00 88.44 87 PRO A C 1
ATOM 656 O O . PRO A 1 87 ? -5.840 3.230 -14.241 1.00 88.44 87 PRO A O 1
ATOM 659 N N . ASP A 1 88 ? -4.233 4.707 -13.654 1.00 86.25 88 ASP A N 1
ATOM 660 C CA . ASP A 1 88 ? -5.145 5.734 -13.139 1.00 86.25 88 ASP A CA 1
ATOM 661 C C . ASP A 1 88 ? -5.957 6.362 -14.289 1.00 86.25 88 ASP A C 1
ATOM 663 O O . ASP A 1 88 ? -7.189 6.344 -14.320 1.00 86.25 88 ASP A O 1
ATOM 667 N N . GLY A 1 89 ? -5.245 6.811 -15.328 1.00 71.62 89 GLY A N 1
ATOM 668 C CA . GLY A 1 89 ? -5.844 7.324 -16.557 1.00 71.62 89 GLY A CA 1
ATOM 669 C C . GLY A 1 89 ? -6.300 8.783 -16.485 1.00 71.62 89 GLY A C 1
ATOM 670 O O . GLY A 1 89 ? -6.968 9.233 -17.427 1.00 71.62 89 GLY A O 1
ATOM 671 N N . VAL A 1 90 ? -5.950 9.520 -15.421 1.00 73.62 90 VAL A N 1
ATOM 672 C CA . VAL A 1 90 ? -6.314 10.933 -15.252 1.00 73.62 90 VAL A CA 1
ATOM 673 C C . VAL A 1 90 ? -5.124 11.788 -14.803 1.00 73.62 90 VAL A C 1
ATOM 675 O O . VAL A 1 90 ? -4.629 12.578 -15.612 1.00 73.62 90 VAL A O 1
ATOM 678 N N . ASP A 1 91 ? -4.686 11.633 -13.556 1.00 77.62 91 ASP A N 1
ATOM 679 C CA . ASP A 1 91 ? -3.818 12.563 -12.826 1.00 77.62 91 ASP A CA 1
ATOM 680 C C . ASP A 1 91 ? -2.465 11.933 -12.439 1.00 77.62 91 ASP A C 1
ATOM 682 O O . ASP A 1 91 ? -1.449 12.634 -12.461 1.00 77.62 91 ASP A O 1
ATOM 686 N N . ALA A 1 92 ? -2.420 10.617 -12.207 1.00 86.69 92 ALA A N 1
ATOM 687 C CA . ALA A 1 92 ? -1.204 9.862 -11.888 1.00 86.69 92 ALA A CA 1
ATOM 688 C C . ALA A 1 92 ? -0.872 8.809 -12.958 1.00 86.69 92 ALA A C 1
ATOM 690 O O . ALA A 1 92 ? -1.671 8.503 -13.850 1.00 86.69 92 ALA A O 1
ATOM 691 N N . MET A 1 93 ? 0.327 8.221 -12.896 1.00 88.31 93 MET A N 1
ATOM 692 C CA . MET A 1 93 ? 0.668 7.114 -13.793 1.00 88.31 93 MET A CA 1
ATOM 693 C C . MET A 1 93 ? -0.154 5.856 -13.478 1.00 88.31 93 MET A C 1
ATOM 695 O O . MET A 1 93 ? -0.585 5.146 -14.392 1.00 88.31 93 MET A O 1
ATOM 699 N N . LEU A 1 94 ? -0.334 5.561 -12.193 1.00 91.06 94 LEU A N 1
ATOM 700 C CA . LEU A 1 94 ? -0.973 4.357 -11.680 1.00 91.06 94 LEU A CA 1
ATOM 701 C C . LEU A 1 94 ? -1.880 4.706 -10.497 1.00 91.06 94 LEU A C 1
ATOM 703 O O . LEU A 1 94 ? -1.670 5.703 -9.818 1.00 91.06 94 LEU A O 1
ATOM 707 N N . ASP A 1 95 ? -2.854 3.847 -10.237 1.00 91.31 95 ASP A N 1
ATOM 708 C CA . ASP A 1 95 ? -3.702 3.862 -9.050 1.00 91.31 95 ASP A CA 1
ATOM 709 C C . ASP A 1 95 ? -3.482 2.546 -8.293 1.00 91.31 95 ASP A C 1
ATOM 711 O O . ASP A 1 95 ? -3.641 1.447 -8.844 1.00 91.31 95 ASP A O 1
ATOM 715 N N . LEU A 1 96 ? -3.038 2.661 -7.043 1.00 90.50 96 LEU A N 1
ATOM 716 C CA . LEU A 1 96 ? -2.878 1.563 -6.105 1.00 90.50 96 LEU A CA 1
ATOM 717 C C . LEU A 1 96 ? -4.166 1.418 -5.295 1.00 90.50 96 LEU A C 1
ATOM 719 O O . LEU A 1 96 ? -4.498 2.239 -4.445 1.00 90.50 96 LEU A O 1
ATOM 723 N N . GLN A 1 97 ? -4.841 0.297 -5.506 1.00 91.12 97 GLN A N 1
ATOM 724 C CA . GLN A 1 97 ? -6.089 -0.045 -4.848 1.00 91.12 97 GLN A CA 1
ATOM 725 C C . GLN A 1 97 ? -5.827 -1.067 -3.746 1.00 91.12 97 GLN A C 1
ATOM 727 O O . GLN A 1 97 ? -5.416 -2.203 -4.006 1.00 91.12 97 GLN A O 1
ATOM 732 N N . VAL A 1 98 ? -6.085 -0.671 -2.504 1.00 89.25 98 VAL A N 1
ATOM 733 C CA . VAL A 1 98 ? -6.042 -1.541 -1.328 1.00 89.25 98 VAL A CA 1
ATOM 734 C C . V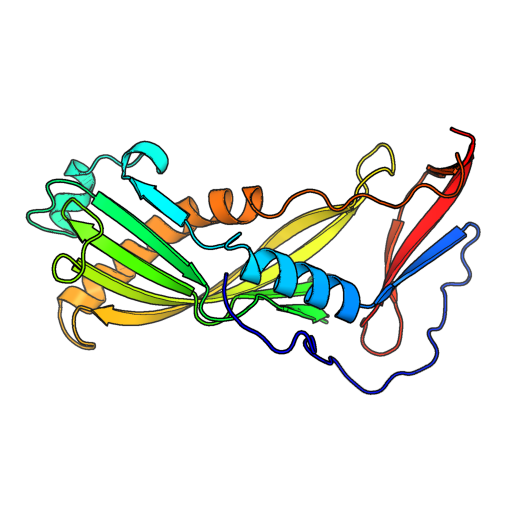AL A 1 98 ? -7.478 -1.813 -0.900 1.00 89.25 98 VAL A C 1
ATOM 736 O O . VAL A 1 98 ? -8.131 -0.966 -0.296 1.00 89.25 98 VAL A O 1
ATOM 739 N N . GLY A 1 99 ? -7.984 -2.994 -1.252 1.00 85.31 99 GLY A N 1
ATOM 740 C CA . GLY A 1 99 ? -9.326 -3.431 -0.872 1.00 85.31 99 GLY A CA 1
ATOM 741 C C . GLY A 1 99 ? -9.347 -4.127 0.487 1.00 85.31 99 GLY A C 1
ATOM 742 O O . GLY A 1 99 ? -8.458 -4.924 0.790 1.00 85.31 99 GLY A O 1
ATOM 743 N N . ASP A 1 100 ? -10.402 -3.875 1.261 1.00 85.50 100 ASP A N 1
ATOM 744 C CA . ASP A 1 100 ? -10.747 -4.599 2.490 1.00 85.50 100 ASP A CA 1
ATOM 745 C C . ASP A 1 100 ? -9.582 -4.730 3.493 1.00 85.50 100 ASP A C 1
ATOM 747 O O . ASP A 1 100 ? -9.220 -5.826 3.935 1.00 85.50 100 ASP A O 1
ATOM 751 N N . LEU A 1 101 ? -8.985 -3.601 3.873 1.00 88.88 101 LEU A N 1
ATOM 752 C CA . LEU A 1 101 ? -8.050 -3.523 4.991 1.00 88.88 101 LEU A CA 1
ATOM 753 C C . LEU A 1 101 ? -8.842 -3.471 6.301 1.00 88.88 101 LEU A C 1
ATOM 755 O O . LEU A 1 101 ? -9.536 -2.500 6.587 1.00 88.88 101 LEU A O 1
ATOM 759 N N . LEU A 1 102 ? -8.744 -4.518 7.110 1.00 90.44 102 LEU A N 1
ATOM 760 C CA . LEU A 1 102 ? -9.345 -4.560 8.433 1.00 90.44 102 LEU A CA 1
ATOM 761 C C . LEU A 1 102 ? -8.461 -3.796 9.421 1.00 90.44 102 LEU A C 1
ATOM 763 O O . LEU A 1 102 ? -7.357 -4.234 9.728 1.00 90.44 102 LEU A O 1
ATOM 767 N N . LEU A 1 103 ? -8.965 -2.685 9.946 1.00 89.44 103 LEU A N 1
ATOM 768 C CA . LEU A 1 103 ? -8.372 -1.937 11.048 1.00 89.44 103 LEU A CA 1
ATOM 769 C C . LEU A 1 103 ? -9.119 -2.290 12.338 1.00 89.44 103 LEU A C 1
ATOM 771 O O . LEU A 1 103 ? -10.337 -2.112 12.418 1.00 89.44 103 LEU A O 1
ATOM 775 N N . THR A 1 104 ? -8.403 -2.767 13.355 1.00 90.44 104 THR A N 1
ATOM 776 C CA . THR A 1 104 ? -8.992 -3.052 14.671 1.00 90.44 104 THR A CA 1
ATOM 777 C C . THR A 1 104 ? -8.215 -2.341 15.768 1.00 90.44 104 THR A C 1
ATOM 779 O O . THR A 1 104 ? -6.993 -2.430 15.830 1.00 90.44 104 THR A O 1
ATOM 782 N N . LEU A 1 105 ? -8.929 -1.627 16.638 1.00 89.12 105 LEU A N 1
ATOM 783 C CA . LEU A 1 105 ? -8.361 -0.971 17.812 1.00 89.12 105 LEU A CA 1
ATOM 784 C C . LEU A 1 105 ? -8.766 -1.754 19.057 1.00 89.12 105 LEU A C 1
ATOM 786 O O . LEU A 1 105 ? -9.941 -2.085 19.236 1.00 89.12 105 LEU A O 1
ATOM 790 N N . TYR A 1 106 ? -7.808 -1.975 19.944 1.00 89.81 106 TYR A N 1
ATOM 791 C CA . TYR A 1 106 ? -7.970 -2.693 21.199 1.00 89.81 106 TYR A CA 1
ATOM 792 C C . TYR A 1 106 ? -7.623 -1.797 22.384 1.00 89.81 106 TYR A C 1
ATOM 794 O O . TYR A 1 106 ? -6.749 -0.931 22.291 1.00 89.81 106 TYR A O 1
ATOM 802 N N . ASN A 1 107 ? -8.287 -2.053 23.513 1.00 87.81 107 ASN A N 1
ATOM 803 C CA . ASN A 1 107 ? -7.881 -1.522 24.811 1.00 87.81 107 ASN A CA 1
ATOM 804 C C . ASN A 1 107 ? -7.016 -2.560 25.537 1.00 87.81 107 ASN A C 1
ATOM 806 O O . ASN A 1 107 ? -7.552 -3.471 26.174 1.00 87.81 107 ASN A O 1
ATOM 810 N N . GLY A 1 108 ? -5.696 -2.443 25.410 1.00 86.69 108 GLY A N 1
ATOM 811 C CA . GLY A 1 108 ? -4.734 -3.443 25.884 1.00 86.69 108 GLY A CA 1
ATOM 812 C C . GLY A 1 108 ? -4.334 -4.453 24.807 1.00 86.69 108 GLY A C 1
ATOM 813 O O . GLY A 1 108 ? -4.182 -4.102 23.641 1.00 86.69 108 GLY A O 1
ATOM 814 N N . GLU A 1 109 ? -4.139 -5.717 25.196 1.00 86.12 109 GLU A N 1
ATOM 815 C CA . GLU A 1 109 ? -3.683 -6.767 24.273 1.00 86.12 109 GLU A CA 1
ATOM 816 C C . GLU A 1 109 ? -4.664 -6.995 23.106 1.00 86.12 109 GLU A C 1
ATOM 818 O O . GLU A 1 109 ? -5.883 -7.076 23.315 1.00 86.12 109 GLU A O 1
ATOM 823 N N . ALA A 1 110 ? -4.111 -7.185 21.898 1.00 86.88 110 ALA A N 1
ATOM 824 C CA . ALA A 1 110 ? -4.824 -7.491 20.655 1.00 86.88 110 ALA A CA 1
ATOM 825 C C . ALA A 1 110 ? -5.424 -8.911 20.661 1.00 86.88 110 ALA A C 1
ATOM 827 O O . ALA A 1 110 ? -4.964 -9.838 19.991 1.00 86.88 110 ALA A O 1
ATOM 828 N N . LEU A 1 111 ? -6.456 -9.097 21.483 1.00 86.12 111 LEU A N 1
ATOM 829 C CA . LEU A 1 111 ? -7.160 -10.358 21.683 1.00 86.12 111 LEU A CA 1
ATOM 830 C C . LEU A 1 111 ? -8.633 -10.232 21.309 1.00 86.12 111 LEU A C 1
ATOM 832 O O . LEU A 1 111 ? -9.279 -9.215 21.563 1.00 86.12 111 LEU A O 1
ATOM 836 N N . ALA A 1 112 ? -9.179 -11.327 20.780 1.00 78.12 112 ALA A N 1
ATOM 837 C CA . ALA A 1 112 ? -10.593 -11.409 20.449 1.00 78.12 112 ALA A CA 1
ATOM 838 C C . ALA A 1 112 ? -11.476 -11.154 21.686 1.00 78.12 112 ALA A C 1
ATOM 840 O O . ALA A 1 112 ? -11.336 -11.839 22.704 1.00 78.12 112 ALA A O 1
ATOM 841 N N . GLY A 1 113 ? -12.404 -10.206 21.583 1.00 77.12 113 GLY A N 1
ATOM 842 C CA . GLY A 1 113 ? -13.287 -9.749 22.660 1.00 77.12 113 GLY A CA 1
ATOM 843 C C . GLY A 1 113 ? -12.861 -8.446 23.348 1.00 77.12 113 GLY A C 1
ATOM 844 O O . GLY A 1 113 ? -13.640 -7.930 24.152 1.00 77.12 113 GLY A O 1
ATOM 845 N N . ASN A 1 114 ? -11.669 -7.920 23.047 1.00 83.19 114 ASN A N 1
ATOM 846 C CA . ASN A 1 114 ? -11.179 -6.624 23.536 1.00 83.19 114 ASN A CA 1
ATOM 847 C C . ASN A 1 114 ? -11.246 -5.518 22.465 1.00 83.19 114 ASN A C 1
ATOM 849 O O . ASN A 1 114 ? -10.685 -4.437 22.663 1.00 83.19 114 ASN A O 1
ATOM 853 N N . GLU A 1 115 ? -11.891 -5.783 21.326 1.00 85.81 115 GLU A N 1
ATOM 854 C CA . GLU A 1 115 ? -12.046 -4.815 20.244 1.00 85.81 115 GLU A CA 1
ATOM 855 C C . GLU A 1 115 ? -12.897 -3.635 20.722 1.00 85.81 115 GLU A C 1
ATOM 857 O O . GLU A 1 115 ? -14.041 -3.794 21.156 1.00 85.81 115 GLU A O 1
ATOM 862 N N . MET A 1 116 ? -12.346 -2.431 20.619 1.00 84.44 116 MET A N 1
ATOM 863 C CA . MET A 1 116 ? -13.093 -1.194 20.819 1.00 84.44 116 MET A CA 1
ATOM 864 C C . MET A 1 116 ? -13.711 -0.706 19.518 1.00 84.44 116 MET A C 1
ATOM 866 O O . MET A 1 116 ? -14.868 -0.287 19.502 1.00 84.44 116 MET A O 1
ATOM 870 N N . ILE A 1 117 ? -12.923 -0.745 18.445 1.00 86.81 117 ILE A N 1
ATOM 871 C CA . ILE A 1 117 ? -13.313 -0.284 17.119 1.00 86.81 117 ILE A CA 1
ATOM 872 C C . ILE A 1 117 ? -12.861 -1.319 16.104 1.00 86.81 117 ILE A C 1
ATOM 874 O O . ILE A 1 117 ? -11.750 -1.839 16.190 1.00 86.81 117 ILE A O 1
ATOM 878 N N . GLN A 1 118 ? -13.725 -1.585 15.133 1.00 89.19 118 GLN A N 1
ATOM 879 C CA . GLN A 1 118 ? -13.418 -2.446 14.005 1.00 89.19 118 GLN A CA 1
ATOM 880 C C . GLN A 1 118 ? -13.979 -1.823 12.733 1.00 89.19 118 GLN A C 1
ATOM 882 O O . GLN A 1 118 ? -15.175 -1.527 12.660 1.00 89.19 118 GLN A O 1
ATOM 887 N N . VAL A 1 119 ? -13.107 -1.610 11.751 1.00 87.94 119 VAL A N 1
ATOM 888 C CA . VAL A 1 119 ? -13.409 -0.857 10.531 1.00 87.94 119 VAL A CA 1
ATOM 889 C C . VAL A 1 119 ? -12.788 -1.561 9.335 1.00 87.94 119 VAL A C 1
ATOM 891 O O . VAL A 1 119 ? -11.632 -1.972 9.387 1.00 87.94 119 VAL A O 1
ATOM 894 N N . TYR A 1 120 ? -13.543 -1.670 8.247 1.00 89.44 120 TYR A N 1
ATOM 895 C CA . TYR A 1 120 ? -12.993 -2.013 6.942 1.00 89.44 120 TYR A CA 1
ATOM 896 C C . TYR A 1 120 ? -12.639 -0.740 6.189 1.00 89.44 120 TYR A C 1
ATOM 898 O O . TYR A 1 120 ? -13.450 0.178 6.083 1.00 89.44 120 TYR A O 1
ATOM 906 N N . VAL A 1 121 ? -11.423 -0.695 5.666 1.00 87.25 121 VAL A N 1
ATOM 907 C CA . VAL A 1 121 ? -10.885 0.433 4.919 1.00 87.25 121 VAL A CA 1
ATOM 908 C C . VAL A 1 121 ? -10.632 -0.014 3.490 1.00 87.25 121 VAL A C 1
ATOM 910 O O . VAL A 1 121 ? -9.973 -1.024 3.253 1.00 87.25 121 VAL A O 1
ATOM 913 N N . SER A 1 122 ? -11.153 0.740 2.531 1.00 90.00 122 SER A N 1
ATOM 914 C CA . SER A 1 122 ? -10.731 0.658 1.134 1.00 90.00 122 SER A CA 1
ATOM 915 C C . SER A 1 122 ? -9.988 1.935 0.777 1.00 90.00 122 SER A C 1
ATOM 917 O O . SER A 1 122 ? -10.494 3.025 1.045 1.00 90.00 122 SER A O 1
ATOM 919 N N . ALA A 1 123 ? -8.802 1.797 0.191 1.00 88.06 123 ALA A N 1
ATOM 920 C CA . ALA A 1 123 ? -7.962 2.914 -0.216 1.00 88.06 123 ALA A CA 1
ATOM 921 C C . ALA A 1 123 ? -7.701 2.881 -1.720 1.00 88.06 123 ALA A C 1
ATOM 923 O O . ALA A 1 123 ? -7.363 1.831 -2.267 1.00 88.06 123 ALA A O 1
ATOM 924 N N . PHE A 1 124 ? -7.827 4.041 -2.352 1.00 90.69 124 PHE A N 1
ATOM 925 C CA . PHE A 1 124 ? -7.418 4.311 -3.726 1.00 90.69 124 PHE A CA 1
ATOM 926 C C . PHE A 1 124 ? -6.337 5.379 -3.651 1.00 90.69 124 PHE A C 1
ATOM 928 O O . PHE A 1 124 ? -6.543 6.414 -3.015 1.00 90.69 124 PHE A O 1
ATOM 935 N N . ILE A 1 125 ? -5.159 5.083 -4.181 1.00 89.12 125 ILE A N 1
ATOM 936 C CA . ILE A 1 125 ? -3.953 5.864 -3.931 1.00 89.12 125 ILE A CA 1
ATOM 937 C C . ILE A 1 125 ? -3.298 6.144 -5.269 1.00 89.12 125 ILE A C 1
ATOM 939 O O . ILE A 1 125 ? -2.815 5.226 -5.934 1.00 89.12 125 ILE A O 1
ATOM 943 N N . GLU A 1 126 ? -3.212 7.418 -5.627 1.00 91.69 126 GLU A N 1
ATOM 944 C CA . GLU A 1 126 ? -2.419 7.840 -6.771 1.00 91.69 126 GLU A CA 1
ATOM 945 C C . GLU A 1 126 ? -0.968 7.397 -6.577 1.00 91.69 126 GLU A C 1
ATOM 947 O O . GLU A 1 126 ? -0.376 7.576 -5.511 1.00 91.69 126 GLU A O 1
ATOM 952 N N . MET A 1 127 ? -0.380 6.792 -7.601 1.00 89.44 127 MET A N 1
ATOM 953 C CA . MET A 1 127 ? 0.981 6.287 -7.548 1.00 89.44 127 MET A CA 1
ATOM 954 C C . MET A 1 127 ? 1.732 6.637 -8.826 1.00 89.44 127 MET A C 1
ATOM 956 O O . MET A 1 127 ? 1.436 6.145 -9.916 1.00 89.44 127 MET A O 1
ATOM 960 N N . ASP A 1 128 ? 2.794 7.411 -8.657 1.00 90.12 128 ASP A N 1
ATOM 961 C CA . ASP A 1 128 ? 3.830 7.578 -9.662 1.00 90.12 128 ASP A CA 1
ATOM 962 C C . ASP A 1 128 ? 5.016 6.662 -9.358 1.00 90.12 128 ASP A C 1
ATOM 964 O O . ASP A 1 128 ? 5.241 6.226 -8.228 1.00 90.12 128 ASP A O 1
ATOM 968 N N . LEU A 1 129 ? 5.794 6.350 -10.390 1.00 88.56 129 LEU A N 1
ATOM 969 C CA . LEU A 1 129 ? 7.068 5.657 -10.240 1.00 88.56 129 LEU A CA 1
ATOM 970 C C . LEU A 1 129 ? 8.145 6.550 -10.827 1.00 88.56 129 LEU A C 1
ATOM 972 O O . LEU A 1 129 ? 8.073 6.910 -12.001 1.00 88.56 129 LEU A O 1
ATOM 976 N N . ASP A 1 130 ? 9.167 6.842 -10.034 1.00 88.19 130 ASP A N 1
ATOM 977 C CA . ASP A 1 130 ? 10.358 7.525 -10.524 1.00 88.19 130 ASP A CA 1
ATOM 978 C C . ASP A 1 130 ? 11.587 6.643 -10.335 1.00 88.19 130 ASP A C 1
ATOM 980 O O . ASP A 1 130 ? 11.660 5.822 -9.421 1.00 88.19 130 ASP A O 1
ATOM 984 N N . ALA A 1 131 ? 12.568 6.789 -11.212 1.00 87.00 131 ALA A N 1
ATOM 985 C CA . ALA A 1 131 ? 13.838 6.117 -11.030 1.00 87.00 131 ALA A CA 1
ATOM 986 C C . ALA A 1 131 ? 14.700 6.908 -10.048 1.00 87.00 131 ALA A C 1
ATOM 988 O O . ALA A 1 131 ? 14.772 8.136 -10.087 1.00 87.00 131 ALA A O 1
ATOM 989 N N . ASN A 1 132 ? 15.423 6.203 -9.184 1.00 85.69 132 ASN A N 1
ATOM 990 C CA . ASN A 1 132 ? 16.403 6.866 -8.342 1.00 85.69 132 ASN A CA 1
ATOM 991 C C . ASN A 1 132 ? 17.525 7.503 -9.194 1.00 85.69 132 ASN A C 1
ATOM 993 O O . ASN A 1 132 ? 17.756 7.136 -10.349 1.00 85.69 132 ASN A O 1
ATOM 997 N N . ALA A 1 133 ? 18.271 8.443 -8.607 1.00 78.75 133 ALA A N 1
ATOM 998 C CA . ALA A 1 133 ? 19.301 9.204 -9.326 1.00 78.75 133 ALA A CA 1
ATOM 999 C C . ALA A 1 133 ? 20.384 8.326 -9.990 1.00 78.75 133 ALA A C 1
ATOM 1001 O O . ALA A 1 133 ? 20.970 8.722 -10.999 1.00 78.75 133 ALA A O 1
ATOM 1002 N N . ASP A 1 134 ? 20.627 7.132 -9.441 1.00 78.88 134 ASP A N 1
ATOM 1003 C CA . ASP A 1 134 ? 21.624 6.176 -9.929 1.00 78.88 134 ASP A CA 1
ATOM 1004 C C . ASP A 1 134 ? 21.066 5.172 -10.962 1.00 78.88 134 ASP A C 1
ATOM 1006 O O . ASP A 1 134 ? 21.820 4.346 -11.492 1.00 78.88 134 ASP A O 1
ATOM 1010 N N . GLY A 1 135 ? 19.759 5.213 -11.254 1.00 77.94 135 GLY A N 1
ATOM 1011 C CA . GLY A 1 135 ? 19.082 4.314 -12.192 1.00 77.94 135 GLY A CA 1
ATOM 1012 C C . GLY A 1 135 ? 19.129 2.838 -11.777 1.00 77.94 135 GLY A C 1
ATOM 1013 O O . GLY A 1 135 ? 19.226 1.951 -12.625 1.00 77.94 135 GLY A O 1
ATOM 1014 N N . THR A 1 136 ? 19.169 2.554 -10.473 1.00 84.00 136 THR A N 1
ATOM 1015 C CA . THR A 1 136 ? 19.210 1.198 -9.895 1.00 84.00 136 THR A CA 1
ATOM 1016 C C . THR A 1 136 ? 17.861 0.714 -9.394 1.00 84.00 136 THR A C 1
ATOM 1018 O O . THR A 1 136 ? 17.674 -0.494 -9.281 1.00 84.00 136 THR A O 1
ATOM 1021 N N . SER A 1 137 ? 16.955 1.619 -9.041 1.00 86.38 137 SER A N 1
ATOM 1022 C CA . SER A 1 137 ? 15.662 1.290 -8.445 1.00 86.38 137 SER A CA 1
ATOM 1023 C C . SER A 1 137 ? 14.572 2.227 -8.947 1.00 86.38 137 SER A C 1
ATOM 1025 O O . SER A 1 137 ? 14.846 3.352 -9.366 1.00 86.38 137 SER A O 1
ATOM 1027 N N . LEU A 1 138 ? 13.344 1.717 -8.933 1.00 86.12 138 LEU A N 1
ATOM 1028 C CA . LEU A 1 138 ? 12.116 2.481 -9.050 1.00 86.12 138 LEU A CA 1
ATOM 1029 C C . LEU A 1 138 ? 11.579 2.750 -7.647 1.00 86.12 138 LEU A C 1
ATOM 1031 O O . LEU A 1 138 ? 11.443 1.830 -6.836 1.00 86.12 138 LEU A O 1
ATOM 1035 N N . ASN A 1 139 ? 11.242 4.004 -7.405 1.00 87.62 139 ASN A N 1
ATOM 1036 C CA . ASN A 1 139 ? 10.702 4.500 -6.161 1.00 87.62 139 ASN A CA 1
ATOM 1037 C C . ASN A 1 139 ? 9.220 4.803 -6.380 1.00 87.62 139 ASN A C 1
ATOM 1039 O O . ASN A 1 139 ? 8.906 5.684 -7.189 1.00 87.62 139 ASN A O 1
ATOM 1043 N N . PRO A 1 140 ? 8.313 4.083 -5.702 1.00 86.19 140 PRO A N 1
ATOM 1044 C CA . PRO A 1 140 ? 6.916 4.466 -5.690 1.00 86.19 140 PRO A CA 1
ATOM 1045 C C . PRO A 1 140 ? 6.752 5.789 -4.945 1.00 86.19 140 PRO A C 1
ATOM 1047 O O . PRO A 1 140 ? 7.220 5.955 -3.819 1.00 86.19 140 PRO A O 1
ATOM 1050 N N . MET A 1 141 ? 6.099 6.738 -5.600 1.00 86.88 141 MET A N 1
ATOM 1051 C CA . MET A 1 141 ? 5.705 8.020 -5.040 1.00 86.88 141 MET A CA 1
ATOM 1052 C C . MET A 1 141 ? 4.189 8.009 -4.916 1.00 86.88 141 MET A C 1
ATOM 1054 O O . MET A 1 141 ? 3.491 8.020 -5.925 1.00 86.88 141 MET A O 1
ATOM 1058 N N . LEU A 1 142 ? 3.689 7.945 -3.683 1.00 86.31 142 LEU A N 1
ATOM 1059 C CA . LEU A 1 142 ? 2.252 8.015 -3.440 1.00 86.31 142 LEU A CA 1
ATOM 1060 C C . LEU A 1 142 ? 1.799 9.480 -3.443 1.00 86.31 142 LEU A C 1
ATOM 1062 O O . LEU A 1 142 ? 2.442 10.331 -2.821 1.00 86.31 142 LEU A O 1
ATOM 1066 N N . GLY A 1 143 ? 0.727 9.748 -4.178 1.00 85.88 143 GLY A N 1
ATOM 1067 C CA . GLY A 1 143 ? 0.071 11.040 -4.312 1.00 85.88 143 GLY A CA 1
ATOM 1068 C C . GLY A 1 143 ? -1.148 11.154 -3.404 1.00 85.88 143 GLY A C 1
ATOM 1069 O O . GLY A 1 143 ? -1.109 10.747 -2.237 1.00 85.88 143 GLY A O 1
ATOM 1070 N N . ASP A 1 144 ? -2.221 11.731 -3.943 1.00 86.75 144 ASP A N 1
ATOM 1071 C CA . ASP A 1 144 ? -3.468 11.882 -3.208 1.00 86.75 144 ASP A CA 1
ATOM 1072 C C . ASP A 1 144 ? -4.133 10.518 -2.964 1.00 86.75 144 ASP A C 1
ATOM 1074 O O . ASP A 1 144 ? -3.946 9.540 -3.695 1.00 86.75 144 ASP A O 1
ATOM 1078 N N . MET A 1 145 ? -4.897 10.445 -1.876 1.00 85.50 145 MET A N 1
ATOM 1079 C CA . MET A 1 145 ? -5.533 9.216 -1.426 1.00 85.50 145 MET A CA 1
ATOM 1080 C C . MET A 1 145 ? -7.014 9.438 -1.152 1.00 85.50 145 MET A C 1
ATOM 1082 O O . MET A 1 145 ? -7.393 10.341 -0.403 1.00 85.50 145 MET A O 1
ATOM 1086 N N . GLU A 1 146 ? -7.841 8.552 -1.697 1.00 87.62 146 GLU A N 1
ATOM 1087 C CA . GLU A 1 146 ? -9.258 8.456 -1.387 1.00 87.62 146 GLU A CA 1
ATOM 1088 C C . GLU A 1 146 ? -9.521 7.237 -0.497 1.00 87.62 146 GLU A C 1
ATOM 1090 O O . GLU A 1 146 ? -9.119 6.113 -0.806 1.00 87.62 146 GLU A O 1
ATOM 1095 N N . LEU A 1 147 ? -10.200 7.463 0.629 1.00 85.69 147 LEU A N 1
ATOM 1096 C CA . LEU A 1 147 ? -10.472 6.436 1.630 1.00 85.69 147 LEU A CA 1
ATOM 1097 C C . LEU A 1 147 ? -11.963 6.274 1.861 1.00 85.69 147 LEU A C 1
ATOM 1099 O O . LEU A 1 147 ? -12.698 7.246 2.038 1.00 85.69 147 LEU A O 1
ATOM 1103 N N . TYR A 1 148 ? -12.378 5.018 1.940 1.00 87.31 148 TYR A N 1
ATOM 1104 C CA . TYR A 1 148 ? -13.734 4.623 2.270 1.00 87.31 148 TYR A CA 1
ATOM 1105 C C . TYR A 1 148 ? -13.704 3.731 3.503 1.00 87.31 148 TYR A C 1
ATOM 1107 O O . TYR A 1 148 ? -12.972 2.741 3.541 1.00 87.31 148 TYR A O 1
ATOM 1115 N N . PHE A 1 149 ? -14.513 4.079 4.500 1.00 84.88 149 PHE A N 1
ATOM 1116 C CA . PHE A 1 149 ? -14.587 3.377 5.776 1.00 84.88 149 PHE A CA 1
ATOM 1117 C C . PHE A 1 149 ? -15.956 2.724 5.939 1.00 84.88 149 PHE A C 1
ATOM 1119 O O . PHE A 1 149 ? -16.983 3.365 5.714 1.00 84.88 149 PHE A O 1
ATOM 1126 N N . ASP A 1 150 ? -15.968 1.468 6.374 1.00 85.69 150 ASP A N 1
ATOM 1127 C CA . ASP A 1 150 ? -17.168 0.772 6.833 1.00 85.69 150 ASP A CA 1
ATOM 1128 C C . ASP A 1 150 ? -16.976 0.338 8.290 1.00 85.69 150 ASP A C 1
ATOM 1130 O O . ASP A 1 150 ? -16.135 -0.510 8.604 1.00 85.69 150 ASP A O 1
ATOM 1134 N N . VAL A 1 151 ? -17.717 0.975 9.198 1.00 82.25 151 VAL A N 1
ATOM 1135 C CA . VAL A 1 151 ? -17.592 0.767 10.645 1.00 82.25 151 VAL A CA 1
ATOM 1136 C C . VAL A 1 151 ? -18.462 -0.413 11.068 1.00 82.25 151 VAL A C 1
ATOM 1138 O O . VAL A 1 151 ? -19.690 -0.371 10.981 1.00 82.25 151 VAL A O 1
ATOM 1141 N N . VAL A 1 152 ? -17.819 -1.460 11.583 1.00 83.19 152 VAL A N 1
ATOM 1142 C CA . VAL A 1 152 ? -18.480 -2.670 12.093 1.00 83.19 152 VAL A CA 1
ATOM 1143 C C . VAL A 1 152 ? -18.756 -2.542 13.587 1.00 83.19 152 VAL A C 1
ATOM 1145 O O . VAL A 1 152 ? -19.840 -2.888 14.063 1.00 83.19 152 VAL A O 1
ATOM 1148 N N . ILE A 1 153 ? -17.762 -2.051 14.329 1.00 81.19 153 ILE A N 1
ATOM 1149 C CA . ILE A 1 153 ? -17.838 -1.825 15.771 1.00 81.19 153 ILE A CA 1
ATOM 1150 C C . ILE A 1 153 ? -17.404 -0.382 16.041 1.00 81.19 153 ILE A C 1
ATOM 1152 O O . ILE A 1 153 ? -16.297 -0.019 15.637 1.00 81.19 153 ILE A O 1
ATOM 1156 N N . PRO A 1 154 ? -18.224 0.419 16.746 1.00 74.44 154 PRO A N 1
ATOM 1157 C CA . PRO A 1 154 ? -19.588 0.126 17.213 1.00 74.44 154 PRO A CA 1
ATOM 1158 C C . PRO A 1 154 ? -20.617 0.067 16.065 1.00 74.44 154 PRO A C 1
ATOM 1160 O O . PRO A 1 154 ? -20.370 0.577 14.979 1.00 74.44 154 PRO A O 1
ATOM 1163 N N . GLU A 1 155 ? -21.787 -0.543 16.308 1.00 66.44 155 GLU A N 1
ATOM 1164 C CA . GLU A 1 155 ? -22.832 -0.719 15.282 1.00 66.44 155 GLU A CA 1
ATOM 1165 C C . GLU A 1 155 ? -23.209 0.623 14.618 1.00 66.44 155 GLU A C 1
ATOM 1167 O O . GLU A 1 155 ? -23.378 1.650 15.292 1.00 66.44 155 GLU A O 1
ATOM 1172 N N . ALA A 1 156 ? -23.343 0.606 13.289 1.00 58.94 156 ALA A N 1
ATOM 1173 C CA . ALA A 1 156 ? -23.630 1.788 12.484 1.00 58.94 156 ALA A CA 1
ATOM 1174 C C . ALA A 1 156 ? -24.899 2.527 12.959 1.00 58.94 156 ALA A C 1
ATOM 1176 O O . ALA A 1 156 ? -25.912 1.912 13.303 1.00 58.94 156 ALA A O 1
ATOM 1177 N N . ASN A 1 157 ? -24.880 3.865 12.898 1.00 61.09 157 ASN A N 1
ATOM 1178 C CA . ASN A 1 157 ? -25.930 4.783 13.388 1.00 61.09 157 ASN A CA 1
ATOM 1179 C C . ASN A 1 157 ? -26.019 4.948 14.917 1.00 61.09 157 ASN A C 1
ATOM 1181 O O . ASN A 1 157 ? -27.028 5.440 15.434 1.00 61.09 157 ASN A O 1
ATOM 1185 N N . THR A 1 158 ? -24.975 4.573 15.654 1.00 64.81 158 THR A N 1
ATOM 1186 C CA . THR A 1 158 ? -24.824 4.927 17.072 1.00 64.81 158 THR A CA 1
ATOM 1187 C C . THR A 1 158 ? -23.968 6.187 17.236 1.00 64.81 158 THR A C 1
ATOM 1189 O O . THR A 1 158 ? -23.237 6.571 16.329 1.00 64.81 158 THR A O 1
ATOM 1192 N N . VAL A 1 159 ? -24.041 6.846 18.400 1.00 64.69 159 VAL A N 1
ATOM 1193 C CA . VAL A 1 159 ? -23.171 8.003 18.715 1.00 64.69 159 VAL A CA 1
ATOM 1194 C C . VAL A 1 159 ? -21.691 7.617 18.617 1.00 64.69 159 VAL A C 1
ATOM 1196 O O . VAL A 1 159 ? -20.905 8.376 18.066 1.00 64.69 159 VAL A O 1
ATOM 1199 N N . GLY A 1 160 ? -21.341 6.394 19.030 1.00 68.00 160 GLY A N 1
ATOM 1200 C CA . GLY A 1 160 ? -19.971 5.894 18.929 1.00 68.00 160 GLY A CA 1
ATOM 1201 C C . GLY A 1 160 ? -19.466 5.726 17.491 1.00 68.00 160 GLY A C 1
ATOM 1202 O O . GLY A 1 160 ? -18.260 5.776 17.281 1.00 68.00 160 GLY A O 1
ATOM 1203 N N . ALA A 1 161 ? -20.346 5.572 16.493 1.00 66.81 161 ALA A N 1
ATOM 1204 C CA . ALA A 1 161 ? -19.925 5.517 15.090 1.00 66.81 161 ALA A CA 1
ATOM 1205 C C . ALA A 1 161 ? -19.450 6.895 14.588 1.00 66.81 161 ALA A C 1
ATOM 1207 O O . ALA A 1 161 ? -18.445 6.974 13.890 1.00 66.81 161 ALA A O 1
ATOM 1208 N N . ALA A 1 162 ? -20.104 7.983 15.014 1.00 69.12 162 ALA A N 1
ATOM 1209 C CA . ALA A 1 162 ? -19.680 9.346 14.677 1.00 69.12 162 ALA A CA 1
ATOM 1210 C C . ALA A 1 162 ? -18.342 9.721 15.343 1.00 69.12 162 ALA A C 1
ATOM 1212 O O . ALA A 1 162 ? -17.494 10.355 14.721 1.00 69.12 162 ALA A O 1
ATOM 1213 N N . ASP A 1 163 ? -18.127 9.284 16.588 1.00 73.94 163 ASP A N 1
ATOM 1214 C CA . ASP A 1 163 ? -16.848 9.479 17.285 1.00 73.94 163 ASP A CA 1
ATOM 1215 C C . ASP A 1 163 ? -15.722 8.638 16.645 1.00 73.94 163 ASP A C 1
ATOM 1217 O O . ASP A 1 163 ? -14.563 9.055 16.620 1.00 73.94 163 ASP A O 1
ATOM 1221 N N . THR A 1 164 ? -16.067 7.483 16.060 1.00 76.06 164 THR A N 1
ATOM 1222 C CA . THR A 1 164 ? -15.132 6.622 15.316 1.00 76.06 164 THR A CA 1
ATOM 1223 C C . THR A 1 164 ? -14.677 7.271 14.010 1.00 76.06 164 THR A C 1
ATOM 1225 O O . THR A 1 164 ? -13.489 7.239 13.710 1.00 76.06 164 THR A O 1
ATOM 1228 N N . GLU A 1 165 ? -15.574 7.910 13.254 1.00 73.69 165 GLU A N 1
ATOM 1229 C CA . GLU A 1 165 ? -15.203 8.651 12.038 1.00 73.69 165 GLU A CA 1
ATOM 1230 C C . GLU A 1 165 ? -14.202 9.778 12.343 1.00 73.69 165 GLU A C 1
ATOM 1232 O O . GLU A 1 165 ? -13.169 9.880 11.683 1.00 73.69 165 GLU A O 1
ATOM 1237 N N . ALA A 1 166 ? -14.440 10.560 13.403 1.00 77.50 166 ALA A N 1
ATOM 1238 C CA . ALA A 1 166 ? -13.517 11.614 13.833 1.00 77.50 166 ALA A CA 1
ATOM 1239 C C . ALA A 1 166 ? -12.142 11.064 14.261 1.00 77.50 166 ALA A C 1
ATOM 1241 O O . ALA A 1 166 ? -11.110 11.694 14.026 1.00 77.50 166 ALA A O 1
ATOM 1242 N N . LEU A 1 167 ? -12.116 9.880 14.882 1.00 80.00 167 LEU A N 1
ATOM 1243 C CA . LEU A 1 167 ? -10.870 9.199 15.224 1.00 80.00 167 LEU A CA 1
ATOM 1244 C C . LEU A 1 167 ? -10.129 8.707 13.971 1.00 80.00 167 LEU A C 1
ATOM 1246 O O . LEU A 1 167 ? -8.908 8.832 13.902 1.00 80.00 167 LEU A O 1
ATOM 1250 N N . LEU A 1 168 ? -10.839 8.173 12.975 1.00 79.00 168 LEU A N 1
ATOM 1251 C CA . LEU A 1 168 ? -10.237 7.717 11.720 1.00 79.00 168 LEU A CA 1
ATOM 1252 C C . LEU A 1 168 ? -9.621 8.880 10.936 1.00 79.00 168 LEU A C 1
ATOM 1254 O O . LEU A 1 168 ? -8.502 8.739 10.451 1.00 79.00 168 LEU A O 1
ATOM 1258 N N . GLU A 1 169 ? -10.278 10.043 10.889 1.00 77.81 169 GLU A N 1
ATOM 1259 C CA . GLU A 1 169 ? -9.707 11.262 10.291 1.00 77.81 169 GLU A CA 1
ATOM 1260 C C . GLU A 1 169 ? -8.370 11.670 10.940 1.00 77.81 169 GLU A C 1
ATOM 1262 O O . GLU A 1 169 ? -7.492 12.209 10.264 1.00 77.81 169 GLU A O 1
ATOM 1267 N N . LEU A 1 170 ? -8.188 11.386 12.235 1.00 79.31 170 LEU A N 1
ATOM 1268 C CA . LEU A 1 170 ? -6.940 11.640 12.958 1.00 79.31 170 LEU A CA 1
ATOM 1269 C C . LEU A 1 170 ? -5.885 10.547 12.730 1.00 79.31 170 LEU A C 1
ATOM 1271 O O . LEU A 1 170 ? -4.702 10.857 12.588 1.00 79.31 170 LEU A O 1
ATOM 1275 N N . LEU A 1 171 ? -6.293 9.275 12.730 1.00 77.25 171 LEU A N 1
ATOM 1276 C CA . LEU A 1 171 ? -5.378 8.134 12.642 1.00 77.25 171 LEU A CA 1
ATOM 1277 C C . LEU A 1 171 ? -4.846 7.912 11.231 1.00 77.25 171 LEU A C 1
ATOM 1279 O O . LEU A 1 171 ? -3.689 7.539 11.066 1.00 77.25 171 LEU A O 1
ATOM 1283 N N . VAL A 1 172 ? -5.661 8.157 10.210 1.00 77.06 172 VAL A N 1
ATOM 1284 C CA . VAL A 1 172 ? -5.299 7.916 8.811 1.00 77.06 172 VAL A CA 1
ATOM 1285 C C . VAL A 1 172 ? -3.981 8.593 8.428 1.00 77.06 172 VAL A C 1
ATOM 1287 O O . VAL A 1 172 ? -3.082 7.868 8.005 1.00 77.06 172 VAL A O 1
ATOM 1290 N N . PRO A 1 173 ? -3.778 9.914 8.635 1.00 77.19 173 PRO A N 1
ATOM 1291 C CA . PRO A 1 173 ? -2.511 10.568 8.308 1.00 77.19 173 PRO A CA 1
ATOM 1292 C C . PRO A 1 173 ? -1.286 9.980 9.020 1.00 77.19 173 PRO A C 1
ATOM 1294 O O . PRO A 1 173 ? -0.171 10.169 8.545 1.00 77.19 173 PRO A O 1
ATOM 1297 N N . LEU A 1 174 ? -1.474 9.291 10.150 1.00 78.62 174 LEU A N 1
ATOM 1298 C CA . LEU A 1 174 ? -0.404 8.630 10.903 1.00 78.62 174 LEU A CA 1
ATOM 1299 C C . LEU A 1 174 ? -0.109 7.220 10.375 1.00 78.62 174 LEU A C 1
ATOM 1301 O O . LEU A 1 174 ? 1.021 6.753 10.487 1.00 78.62 174 LEU A O 1
ATOM 1305 N N . LEU A 1 175 ? -1.103 6.564 9.772 1.00 73.12 175 LEU A N 1
ATOM 1306 C CA . LEU A 1 175 ? -0.970 5.252 9.137 1.00 73.12 175 LEU A CA 1
ATOM 1307 C C . LEU A 1 175 ? -0.416 5.344 7.705 1.00 73.12 175 LEU A C 1
ATOM 1309 O O . LEU A 1 175 ? 0.160 4.379 7.211 1.00 73.12 175 LEU A O 1
ATOM 1313 N N . LEU A 1 176 ? -0.559 6.487 7.020 1.00 71.75 176 LEU A N 1
ATOM 1314 C CA . LEU A 1 176 ? -0.043 6.625 5.649 1.00 71.75 176 LEU A CA 1
ATOM 1315 C C . LEU A 1 176 ? 1.481 6.472 5.565 1.00 71.75 176 LEU A C 1
ATOM 1317 O O . LEU A 1 176 ? 1.926 5.699 4.720 1.00 71.75 176 LEU A O 1
ATOM 1321 N N . PRO A 1 177 ? 2.287 7.123 6.428 1.00 73.44 177 PRO A N 1
ATOM 1322 C CA . PRO A 1 177 ? 3.737 6.972 6.396 1.00 73.44 177 PRO A CA 1
ATOM 1323 C C . PRO A 1 177 ? 4.191 5.526 6.618 1.00 73.44 177 PRO A C 1
ATOM 1325 O O . 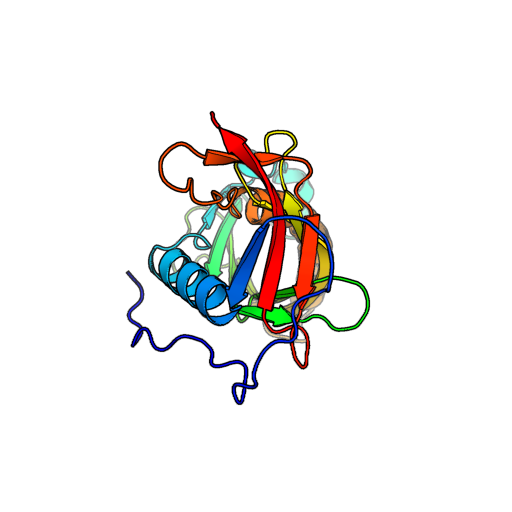PRO A 1 177 ? 5.125 5.063 5.972 1.00 73.44 177 PRO A O 1
ATOM 1328 N N . THR A 1 178 ? 3.513 4.779 7.495 1.00 74.62 178 THR A N 1
ATOM 1329 C CA . THR A 1 178 ? 3.873 3.380 7.762 1.00 74.62 178 THR A CA 1
ATOM 1330 C C . THR A 1 178 ? 3.536 2.476 6.576 1.00 74.62 178 THR A C 1
ATOM 1332 O O . THR A 1 178 ? 4.334 1.607 6.226 1.00 74.62 178 THR A O 1
ATOM 1335 N N . LEU A 1 179 ? 2.414 2.726 5.892 1.00 67.75 179 LEU A N 1
ATOM 1336 C CA . LEU A 1 179 ? 2.064 2.043 4.643 1.00 67.75 179 LEU A CA 1
ATOM 1337 C C . LEU A 1 179 ? 3.016 2.409 3.493 1.00 67.75 179 LEU A C 1
ATOM 1339 O O . LEU A 1 179 ? 3.412 1.524 2.735 1.00 67.75 179 LEU A O 1
ATOM 1343 N N . THR A 1 180 ? 3.424 3.677 3.370 1.00 68.81 180 THR A N 1
ATOM 1344 C CA . THR A 1 180 ? 4.389 4.109 2.345 1.00 68.81 180 THR A CA 1
ATOM 1345 C C . THR A 1 180 ? 5.774 3.521 2.589 1.00 68.81 180 THR A C 1
ATOM 1347 O O . THR A 1 180 ? 6.414 3.079 1.643 1.00 68.81 180 THR A O 1
ATOM 1350 N N . ASP A 1 181 ? 6.219 3.451 3.846 1.00 72.88 181 ASP A N 1
ATOM 1351 C CA . ASP A 1 181 ? 7.519 2.872 4.206 1.00 72.88 181 ASP A CA 1
ATOM 1352 C C . ASP A 1 181 ? 7.565 1.358 3.942 1.00 72.88 181 ASP A C 1
ATOM 1354 O O . ASP A 1 181 ? 8.621 0.803 3.625 1.00 72.88 181 ASP A O 1
ATOM 1358 N N . ALA A 1 182 ? 6.417 0.678 4.039 1.00 70.19 182 ALA A N 1
ATOM 1359 C CA . ALA A 1 182 ? 6.296 -0.733 3.685 1.00 70.19 182 ALA A CA 1
ATOM 1360 C C . ALA A 1 182 ? 6.419 -0.978 2.168 1.00 70.19 182 ALA A C 1
ATOM 1362 O O . ALA A 1 182 ? 6.826 -2.070 1.752 1.00 70.19 182 ALA A O 1
ATOM 1363 N N . LEU A 1 183 ? 6.108 0.017 1.329 1.00 72.75 183 LEU A N 1
ATOM 1364 C CA . LEU A 1 183 ? 6.314 -0.052 -0.117 1.00 72.75 183 LEU A CA 1
ATOM 1365 C C . LEU A 1 183 ? 7.789 0.212 -0.444 1.00 72.75 183 LEU A C 1
ATOM 1367 O O . LEU A 1 183 ? 8.232 1.329 -0.691 1.00 72.75 183 LEU A O 1
ATOM 1371 N N . THR A 1 184 ? 8.571 -0.864 -0.434 1.00 69.31 184 THR A N 1
ATOM 1372 C CA . THR A 1 184 ? 10.013 -0.826 -0.695 1.00 69.31 184 THR A CA 1
ATOM 1373 C C . THR A 1 184 ? 10.355 -0.414 -2.127 1.00 69.31 184 THR A C 1
ATOM 1375 O O . THR A 1 184 ? 9.606 -0.705 -3.061 1.00 69.31 184 THR A O 1
ATOM 1378 N N . GLU A 1 185 ? 11.561 0.130 -2.316 1.00 79.06 185 GLU A N 1
ATOM 1379 C CA . GLU A 1 185 ? 12.151 0.342 -3.641 1.00 79.06 185 GLU A CA 1
ATOM 1380 C C . GLU A 1 185 ? 12.137 -0.945 -4.487 1.00 79.06 185 GLU A C 1
ATOM 1382 O O . GLU A 1 185 ? 12.537 -2.023 -4.032 1.00 79.06 185 GLU A O 1
ATOM 1387 N N . ILE A 1 186 ? 11.724 -0.827 -5.749 1.00 80.44 186 ILE A N 1
ATOM 1388 C CA . ILE A 1 186 ? 11.705 -1.940 -6.701 1.00 80.44 186 ILE A CA 1
ATOM 1389 C C . ILE A 1 186 ? 13.021 -1.907 -7.491 1.00 80.44 186 ILE A C 1
ATOM 1391 O O . ILE A 1 186 ? 13.252 -0.966 -8.250 1.00 80.44 186 ILE A O 1
ATOM 1395 N N . PRO A 1 187 ? 13.911 -2.905 -7.369 1.00 81.50 187 PRO A N 1
ATOM 1396 C CA . PRO A 1 187 ? 15.188 -2.878 -8.072 1.00 81.50 187 PRO A CA 1
ATOM 1397 C C . PRO A 1 187 ? 14.997 -3.007 -9.590 1.00 81.50 187 PRO A C 1
ATOM 1399 O O . PRO A 1 187 ? 14.306 -3.905 -10.076 1.00 81.50 187 PRO A O 1
ATOM 1402 N N . ILE A 1 188 ? 15.677 -2.146 -10.348 1.00 82.38 188 ILE A N 1
ATOM 1403 C CA . ILE A 1 18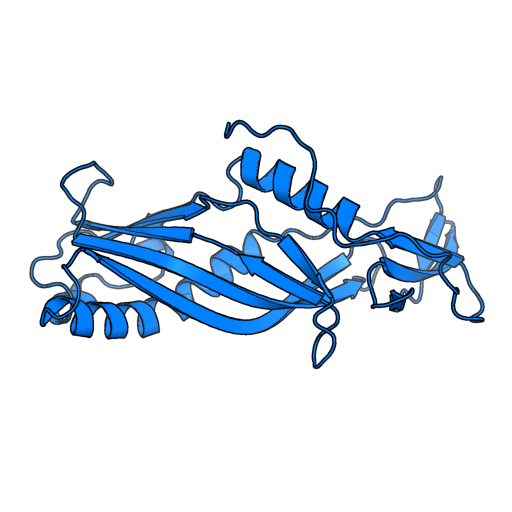8 ? 15.797 -2.256 -11.803 1.00 82.38 188 ILE A CA 1
ATOM 1404 C C . ILE A 1 188 ? 16.838 -3.347 -12.103 1.00 82.38 188 ILE A C 1
ATOM 1406 O O . ILE A 1 188 ? 17.959 -3.286 -11.586 1.00 82.38 188 ILE A O 1
ATOM 1410 N N . PRO A 1 189 ? 16.508 -4.362 -12.922 1.00 72.44 189 PRO A N 1
ATOM 1411 C CA . PRO A 1 189 ? 17.429 -5.455 -13.203 1.00 72.44 189 PRO A CA 1
ATOM 1412 C C . PRO A 1 189 ? 18.670 -4.968 -13.964 1.00 72.44 189 PRO A C 1
ATOM 1414 O O . PRO A 1 189 ? 18.562 -4.274 -14.974 1.00 72.44 189 PRO A O 1
ATOM 1417 N N . ASP A 1 190 ? 19.852 -5.392 -13.510 1.00 78.00 190 ASP A N 1
ATOM 1418 C CA . ASP A 1 190 ? 21.111 -5.199 -14.236 1.00 78.00 190 ASP A CA 1
ATOM 1419 C C . ASP A 1 190 ? 21.214 -6.216 -15.382 1.00 78.00 190 ASP A C 1
ATOM 1421 O O . ASP A 1 190 ? 21.008 -7.423 -15.199 1.00 78.00 190 ASP A O 1
ATOM 1425 N N . ILE A 1 191 ? 21.549 -5.738 -16.579 1.00 77.69 191 ILE A N 1
ATOM 1426 C CA . ILE A 1 191 ? 21.731 -6.586 -17.753 1.00 77.69 191 ILE A CA 1
ATOM 1427 C C . ILE A 1 191 ? 23.224 -6.859 -17.921 1.00 77.69 191 ILE A C 1
ATOM 1429 O O . ILE A 1 191 ? 23.903 -6.188 -18.685 1.00 77.69 191 ILE A O 1
ATOM 1433 N N . GLN A 1 192 ? 23.735 -7.896 -17.253 1.00 80.50 192 GLN A N 1
ATOM 1434 C CA . GLN A 1 192 ? 25.109 -8.397 -17.441 1.00 80.50 192 GLN A CA 1
ATOM 1435 C C . GLN A 1 192 ? 26.228 -7.349 -17.224 1.00 80.50 192 GLN A C 1
ATOM 1437 O O . GLN A 1 192 ? 27.240 -7.384 -17.926 1.00 80.50 192 GLN A O 1
ATOM 1442 N N . GLY A 1 193 ? 26.086 -6.453 -16.242 1.00 79.00 193 GLY A N 1
ATOM 1443 C CA . GLY A 1 193 ? 27.063 -5.397 -15.940 1.00 79.00 193 GLY A CA 1
ATOM 1444 C C . GLY A 1 193 ? 26.791 -4.085 -16.680 1.00 79.00 193 GLY A C 1
ATOM 1445 O O . GLY A 1 193 ? 27.675 -3.233 -16.784 1.00 79.00 193 GLY A O 1
ATOM 1446 N N . PHE A 1 194 ? 25.580 -3.930 -17.214 1.00 81.81 194 PHE A N 1
ATOM 1447 C CA . PHE A 1 194 ? 25.114 -2.701 -17.833 1.00 81.81 194 PHE A CA 1
ATOM 1448 C C . PHE A 1 194 ? 23.950 -2.130 -17.020 1.00 81.81 194 PHE A C 1
ATOM 1450 O O . PHE A 1 194 ? 22.938 -2.797 -16.797 1.00 81.81 194 PHE A O 1
ATOM 1457 N N . GLY A 1 195 ? 24.101 -0.872 -16.608 1.00 83.19 195 GLY A N 1
ATOM 1458 C CA . GLY A 1 195 ? 23.048 -0.075 -15.984 1.00 83.19 195 GLY A CA 1
ATOM 1459 C C . GLY A 1 195 ? 22.392 0.880 -16.980 1.00 83.19 195 GLY A C 1
ATOM 1460 O O . GLY A 1 195 ? 22.854 1.032 -18.113 1.00 83.19 195 GLY A O 1
ATOM 1461 N N . LEU A 1 196 ? 21.335 1.558 -16.536 1.00 83.94 196 LEU A N 1
ATOM 1462 C CA . LEU A 1 196 ? 20.696 2.638 -17.284 1.00 83.94 196 LEU A CA 1
ATOM 1463 C C . LEU A 1 196 ? 21.086 3.999 -16.690 1.00 83.94 196 LEU A C 1
ATOM 1465 O O . LEU A 1 196 ? 21.231 4.139 -15.478 1.00 83.94 196 LEU A O 1
ATOM 1469 N N . THR A 1 197 ? 21.256 5.000 -17.551 1.00 85.38 197 THR A N 1
ATOM 1470 C CA . THR A 1 197 ? 21.451 6.412 -17.178 1.00 85.38 197 THR A CA 1
ATOM 1471 C C . THR A 1 197 ? 20.416 7.285 -17.866 1.00 85.38 197 THR A C 1
ATOM 1473 O O . THR A 1 197 ? 19.920 6.925 -18.934 1.00 85.38 197 THR A O 1
ATOM 1476 N N . GLY A 1 198 ? 20.080 8.423 -17.246 1.00 83.38 198 GLY A N 1
ATOM 1477 C CA . GLY A 1 198 ? 19.000 9.283 -17.738 1.00 83.38 198 GLY A CA 1
ATOM 1478 C C . GLY A 1 198 ? 17.673 8.531 -17.787 1.00 83.38 198 GLY A C 1
ATOM 1479 O O . GLY A 1 198 ? 16.980 8.589 -18.799 1.00 83.38 198 GLY A O 1
ATOM 1480 N N . VAL A 1 199 ? 17.390 7.756 -16.734 1.00 86.50 199 VAL A N 1
ATOM 1481 C CA . VAL A 1 199 ? 16.214 6.892 -16.692 1.00 86.50 199 VAL A CA 1
ATOM 1482 C C . VAL A 1 199 ? 14.954 7.748 -16.727 1.00 86.50 199 VAL A C 1
ATOM 1484 O O . VAL A 1 199 ? 14.843 8.750 -16.029 1.00 86.50 199 VAL A O 1
ATOM 1487 N N . THR A 1 200 ? 14.025 7.338 -17.573 1.00 87.38 200 THR A N 1
ATOM 1488 C CA . THR A 1 200 ? 12.691 7.904 -17.723 1.00 87.38 200 THR A CA 1
ATOM 1489 C C . THR A 1 200 ? 11.694 6.789 -17.480 1.00 87.38 200 THR A C 1
ATOM 1491 O O . THR A 1 200 ? 11.909 5.659 -17.927 1.00 87.38 200 THR A O 1
ATOM 1494 N N . VAL A 1 201 ? 10.635 7.101 -16.746 1.00 88.19 201 VAL A N 1
ATOM 1495 C CA . VAL A 1 201 ? 9.552 6.170 -16.450 1.00 88.19 201 VAL A CA 1
ATOM 1496 C C . VAL A 1 201 ? 8.275 6.767 -17.015 1.00 88.19 201 VAL A C 1
ATOM 1498 O O . VAL A 1 201 ? 7.995 7.946 -16.816 1.00 88.19 201 VAL A O 1
ATOM 1501 N N . GLU A 1 202 ? 7.541 5.978 -17.785 1.00 87.25 202 GLU A N 1
ATOM 1502 C CA . GLU A 1 202 ? 6.278 6.398 -18.391 1.00 87.25 202 GLU A CA 1
ATOM 1503 C C . GLU A 1 202 ? 5.354 5.193 -18.558 1.00 87.25 202 GLU A C 1
ATOM 1505 O O . GLU A 1 202 ? 5.817 4.061 -18.717 1.00 87.25 202 GLU A O 1
ATOM 1510 N N . SER A 1 203 ? 4.043 5.413 -18.566 1.00 85.06 203 SER A N 1
ATOM 1511 C CA . SER A 1 203 ? 3.090 4.383 -18.964 1.00 85.06 203 SER A CA 1
ATOM 1512 C C . SER A 1 203 ? 2.964 4.334 -20.491 1.00 85.06 203 SER A C 1
ATOM 1514 O O . SER A 1 203 ? 2.914 5.351 -21.183 1.00 85.06 203 SER A O 1
ATOM 1516 N N . ILE A 1 204 ? 2.972 3.123 -21.048 1.00 75.81 204 ILE A N 1
ATOM 1517 C CA . ILE A 1 204 ? 2.863 2.870 -22.485 1.00 75.81 204 ILE A CA 1
ATOM 1518 C C . ILE A 1 204 ? 1.867 1.747 -22.770 1.00 75.81 204 ILE A C 1
ATOM 1520 O O . ILE A 1 204 ? 1.490 0.947 -21.913 1.00 75.81 204 ILE A O 1
ATOM 1524 N N . GLY A 1 205 ? 1.525 1.616 -24.049 1.00 69.00 205 GLY A N 1
ATOM 1525 C CA . GLY A 1 205 ? 0.625 0.575 -24.531 1.00 69.00 205 GLY A CA 1
ATOM 1526 C C . GLY A 1 205 ? -0.815 1.060 -24.631 1.00 69.00 205 GLY A C 1
ATOM 1527 O O . GLY A 1 205 ? -1.129 2.227 -24.424 1.00 69.00 205 GLY A O 1
ATOM 1528 N N . THR A 1 206 ? -1.708 0.168 -25.046 1.00 63.91 206 THR A N 1
ATOM 1529 C CA . THR A 1 206 ? -3.130 0.514 -25.109 1.00 63.91 206 THR A CA 1
ATOM 1530 C C . THR A 1 206 ? -3.683 0.518 -23.686 1.00 63.91 206 THR A C 1
ATOM 1532 O O . THR A 1 206 ? -3.610 -0.515 -23.024 1.00 63.91 206 THR A O 1
ATOM 1535 N N . PHE A 1 207 ? -4.261 1.642 -23.251 1.00 66.81 207 PHE A N 1
ATOM 1536 C CA . PHE A 1 207 ? -4.787 1.833 -21.890 1.00 66.81 207 PHE A CA 1
ATOM 1537 C C . PHE A 1 207 ? -3.719 1.786 -20.787 1.00 66.81 207 PHE A C 1
ATOM 1539 O O . PHE A 1 207 ? -4.041 1.371 -19.681 1.00 66.81 207 PHE A O 1
ATOM 1546 N N . ASP A 1 208 ? -2.468 2.144 -21.095 1.00 71.56 208 ASP A N 1
ATOM 1547 C CA . ASP A 1 208 ? -1.422 2.398 -20.090 1.00 71.56 208 ASP A CA 1
ATOM 1548 C C . ASP A 1 208 ? -1.065 1.195 -19.188 1.00 71.56 208 ASP A C 1
ATOM 1550 O O . ASP A 1 208 ? -0.493 1.333 -18.114 1.00 71.56 208 ASP A O 1
ATOM 1554 N N . GLY A 1 209 ? -1.346 -0.028 -19.657 1.00 74.94 209 GLY A N 1
ATOM 1555 C CA . GLY A 1 209 ? -1.131 -1.277 -18.911 1.00 74.94 209 GLY A CA 1
ATOM 1556 C C . GLY A 1 209 ? 0.321 -1.774 -18.832 1.00 74.94 209 GLY A C 1
ATOM 1557 O O . GLY A 1 209 ? 0.555 -2.913 -18.416 1.00 74.94 209 GLY A O 1
ATOM 1558 N N . VAL A 1 210 ? 1.298 -0.978 -19.275 1.00 82.62 210 VAL A N 1
ATOM 1559 C CA . VAL A 1 210 ? 2.727 -1.306 -19.202 1.00 82.62 210 VAL A CA 1
ATOM 1560 C C . VAL A 1 210 ? 3.516 -0.092 -18.735 1.00 82.62 210 VAL A C 1
ATOM 1562 O O . VAL A 1 210 ? 3.447 0.961 -19.353 1.00 82.62 210 VAL A O 1
ATOM 1565 N N . VAL A 1 211 ? 4.335 -0.270 -17.703 1.00 87.00 211 VAL A N 1
ATOM 1566 C CA . VAL A 1 211 ? 5.330 0.719 -17.279 1.00 87.00 211 VAL A CA 1
ATOM 1567 C C . VAL A 1 211 ? 6.580 0.541 -18.138 1.00 87.00 211 VAL A C 1
ATOM 1569 O O . VAL A 1 211 ? 7.178 -0.536 -18.162 1.00 87.00 211 VAL A O 1
ATOM 1572 N N . SER A 1 212 ? 6.964 1.579 -18.871 1.00 86.81 212 SER A N 1
ATOM 1573 C CA . SER A 1 212 ? 8.205 1.652 -19.637 1.00 86.81 212 SER A CA 1
ATOM 1574 C C . SER A 1 212 ? 9.291 2.322 -18.815 1.00 86.81 212 SER A C 1
ATOM 1576 O O . SER A 1 212 ? 9.084 3.389 -18.250 1.00 86.81 212 SER A O 1
ATOM 1578 N N . ILE A 1 213 ? 10.465 1.706 -18.799 1.00 87.88 213 ILE A N 1
ATOM 1579 C CA . ILE A 1 213 ? 11.695 2.242 -18.234 1.00 87.88 213 ILE A CA 1
ATOM 1580 C C . ILE A 1 213 ? 12.645 2.463 -19.411 1.00 87.88 213 ILE A C 1
ATOM 1582 O O . ILE A 1 213 ? 13.150 1.502 -20.001 1.00 87.88 213 ILE A O 1
ATOM 1586 N N . GLY A 1 214 ? 12.849 3.722 -19.783 1.00 87.25 214 GLY A N 1
ATOM 1587 C CA . GLY A 1 214 ? 13.709 4.136 -20.888 1.00 87.25 214 GLY A CA 1
ATOM 1588 C C . GLY A 1 214 ? 14.998 4.782 -20.392 1.00 87.25 214 GLY A C 1
ATOM 1589 O O . GLY A 1 214 ? 14.977 5.515 -19.412 1.00 87.25 214 GLY A O 1
ATOM 1590 N N . GLY A 1 215 ? 16.123 4.555 -21.065 1.00 87.56 215 GLY A N 1
ATOM 1591 C CA . GLY A 1 215 ? 17.380 5.240 -20.753 1.00 87.56 215 GLY A CA 1
ATOM 1592 C C . GLY A 1 215 ? 18.551 4.794 -21.624 1.00 87.56 215 GLY A C 1
ATOM 1593 O O . GLY A 1 215 ? 18.427 3.909 -22.475 1.00 87.56 215 GLY A O 1
ATOM 1594 N N . ASP A 1 216 ? 19.717 5.390 -21.397 1.00 87.25 216 ASP A N 1
ATOM 1595 C CA . ASP A 1 216 ? 20.949 5.021 -22.091 1.00 87.25 216 ASP A CA 1
ATOM 1596 C C . ASP A 1 216 ? 21.686 3.915 -21.333 1.00 87.25 216 ASP A C 1
ATOM 1598 O O . ASP A 1 216 ? 21.991 4.053 -20.145 1.00 87.25 216 ASP A O 1
ATOM 1602 N N . LEU A 1 217 ? 22.010 2.822 -22.033 1.00 85.50 217 LEU A N 1
ATOM 1603 C CA . LEU A 1 217 ? 22.841 1.749 -21.489 1.00 85.50 217 LEU A CA 1
ATOM 1604 C C . LEU A 1 217 ? 24.264 2.259 -21.254 1.00 85.50 217 LEU A C 1
ATOM 1606 O O . LEU A 1 217 ? 24.954 2.665 -22.192 1.00 85.50 217 LEU A O 1
ATOM 1610 N N . THR A 1 218 ? 24.731 2.145 -20.017 1.00 84.31 218 THR A N 1
ATOM 1611 C CA . THR A 1 218 ? 26.128 2.375 -19.651 1.00 84.31 218 THR A CA 1
ATOM 1612 C C . THR A 1 218 ? 26.724 1.114 -19.050 1.00 84.31 218 THR A C 1
ATOM 1614 O O . THR A 1 218 ? 26.064 0.393 -18.305 1.00 84.31 218 THR A O 1
ATOM 1617 N N . ALA A 1 219 ? 27.997 0.856 -19.342 1.00 81.44 219 ALA A N 1
ATOM 1618 C CA . ALA A 1 219 ? 28.753 -0.119 -18.567 1.00 81.44 219 ALA A CA 1
ATOM 1619 C C . ALA A 1 219 ? 28.893 0.396 -17.126 1.00 81.44 219 ALA A C 1
ATOM 1621 O O . ALA A 1 219 ? 29.143 1.592 -16.930 1.00 81.44 219 ALA A O 1
ATOM 1622 N N . ARG A 1 220 ? 28.712 -0.493 -16.150 1.00 67.69 220 ARG A N 1
ATOM 1623 C CA . ARG A 1 220 ? 29.027 -0.240 -14.740 1.00 67.69 220 ARG A CA 1
ATOM 1624 C C . ARG A 1 220 ? 30.374 -0.847 -14.361 1.00 67.69 220 ARG A C 1
ATOM 1626 O O . ARG A 1 220 ? 30.724 -1.920 -14.901 1.00 67.69 220 ARG A O 1
#

Radius of gyration: 20.69 Å; chains: 1; bounding box: 55×33×61 Å

Sequence (220 aa):
VKADAGLGSLYRDYTVNRWPSTAGTHLGMNLDFLNQFLLATWGAGLLDMEMDADALGLDVSDLDFLLPGLTELNITTEALLPPVVVPDGVDAMLDLQVGDLLLTLYNGEALAGNEMIQVYVSAFIEMDLDANADGTSLNPMLGDMELYFDVVIPEANTVGAADTEALLELLVPLLLPTLTDALTEIPIPDIQGFGLTGVTVESIGTFDGVVSIGGDLTAR